Protein AF-A0AAD1TNM4-F1 (afdb_monomer)

Sequence (258 aa):
TEVALLSFNLHNGEKKMNDTTAKDRKQNRRLDNLLLDVTQVNKTVYLLKSQIEAIAVVGFNESYSSILKSYLESTAAERIANGSVSGPGSPVFQSRQTRLETEKHLKDKLDAYRKNMTAQKSSLKELQKKVQDLNVNHINVKICGAPGDQPCDQAPCGGANCRDDEGQRKCGGEGCNGAVPISTKALKNAQNATIALENMANQLNDISQKIQEVQGIAQEAKAQSELTLNKAEDAKRRMEDSTDKLRQFIKKIKDFLT

Secondary structure (DSSP, 8-state):
--HHHHHHHHHHHHHHHHHHHHHHHHHHHHHHHHHHHHHHHHHHHHHHHHHHHHHHHTTHHHHHHHHHHHHHHHHHHHHHHHHHHSSTTSHHHHHHHHHHHHHHHHHHHHHHHHHHHHHHHHHHHHHHHHHHH---HHHHHHHTSS---S-TTT-TTEEEEEE-TTS-EEE--TT--SHHHHHHHHHHHHHHHHHHHHHHHHHHHHHHHHHHHHHHHHHHHHHHHHHHHHHHHHHHHHHHHHHHHHHHHHHHHHHH--

Organism: Pelobates cultripes (NCBI:txid61616)

pLDDT: mean 91.51, std 7.31, range [56.47, 98.38]

Solvent-accessible surface area (backbone atoms only — not comparable to full-atom values): 13619 Å² total; per-residue (Å²): 128,63,70,64,56,53,52,50,51,50,52,53,50,51,50,55,49,51,55,50,54,52,50,49,55,54,49,50,54,50,48,54,51,51,50,50,50,52,54,50,51,53,53,51,52,54,53,52,50,54,52,52,51,53,50,59,71,70,36,52,68,59,55,51,50,50,52,53,50,52,50,54,53,50,53,51,50,49,52,53,52,49,46,40,63,44,60,84,86,5,62,50,42,45,52,51,50,54,49,53,54,49,53,50,52,51,49,55,50,50,54,51,49,53,51,50,52,51,51,51,53,49,52,50,52,52,48,52,50,54,56,66,68,65,61,59,35,67,57,17,29,54,37,11,34,30,54,49,87,52,60,47,94,75,28,80,22,16,19,95,86,22,48,50,96,88,66,47,82,32,49,12,45,88,94,28,79,4,53,48,26,47,52,52,51,52,51,54,50,50,52,52,50,52,55,51,49,54,53,50,52,54,51,49,50,55,50,51,54,52,50,54,51,52,51,50,53,50,52,51,54,47,52,52,49,52,54,49,49,53,53,51,53,52,51,48,53,53,50,51,53,52,50,50,52,50,52,52,51,54,47,54,53,51,66,70,76,107

Radius of gyration: 88.14 Å; Cα contacts (8 Å, |Δi|>4): 117; chains: 1; bounding box: 189×30×263 Å

Mean predicted aligned error: 16.17 Å

Foldseek 3Di:
DVVVVVVVVVVVVVVVVVVVVVVVVVVVVVVVVVVVVVVVVVVVVVVVVVVVVVCVVVPVVVVVVVVVVVVVVVVVVVVVVCQQCDDCNHPVNVVVVVVVVVVVVVVVVVVVVVVVVVVVVVVVVVVVVVVVVPQCQVVLCQAQNGRQPDQLVPDQSHGDCHADPVRHHRGHDPPGPHPHPVVVVVVVVVVVVVVVVVVVVVVVVVVVVVVVVVVVVVVVVVVVVVVVVVVVVVVVVVVVVVVVVVVVVVVVVVVVVD

Structure (mmCIF, N/CA/C/O backbone):
data_AF-A0AAD1TNM4-F1
#
_entry.id   AF-A0AAD1TNM4-F1
#
loop_
_atom_site.group_PDB
_atom_site.id
_atom_site.type_symbol
_atom_site.label_atom_id
_atom_site.label_alt_id
_atom_site.label_comp_id
_atom_site.label_asym_id
_atom_site.label_entity_id
_atom_site.label_seq_id
_atom_site.pdbx_PDB_ins_code
_atom_site.Cartn_x
_atom_site.Cartn_y
_atom_site.Cartn_z
_atom_site.occupancy
_atom_site.B_iso_or_equiv
_atom_site.auth_seq_id
_atom_site.auth_comp_id
_atom_site.auth_asym_id
_atom_site.auth_atom_id
_atom_site.pdbx_PDB_model_num
ATOM 1 N N . THR A 1 1 ? 106.259 11.001 -139.602 1.00 57.88 1 THR A N 1
ATOM 2 C CA . THR A 1 1 ? 105.845 11.494 -138.267 1.00 57.88 1 THR A CA 1
ATOM 3 C C . THR A 1 1 ? 104.325 11.556 -138.063 1.00 57.88 1 THR A C 1
ATOM 5 O O . THR A 1 1 ? 103.907 11.959 -136.990 1.00 57.88 1 THR A O 1
ATOM 8 N N . GLU A 1 2 ? 103.479 11.047 -138.974 1.00 61.22 2 GLU A N 1
ATOM 9 C CA . GLU A 1 2 ? 102.006 10.985 -138.788 1.00 61.22 2 GLU A CA 1
ATOM 10 C C . GLU A 1 2 ? 101.494 9.799 -137.949 1.00 61.22 2 GLU A C 1
ATOM 12 O O . GLU A 1 2 ? 100.537 9.941 -137.192 1.00 61.22 2 GLU A O 1
ATOM 17 N N . VAL A 1 3 ? 102.151 8.637 -138.021 1.00 65.12 3 VAL A N 1
ATOM 18 C CA . VAL A 1 3 ? 101.710 7.408 -137.327 1.00 65.12 3 VAL A CA 1
ATOM 19 C C . VAL A 1 3 ? 101.693 7.576 -135.798 1.00 65.12 3 VAL A C 1
ATOM 21 O O . VAL A 1 3 ? 100.799 7.073 -135.126 1.00 65.12 3 VAL A O 1
ATOM 24 N N . ALA A 1 4 ? 102.628 8.348 -135.236 1.00 64.62 4 ALA A N 1
ATOM 25 C CA . ALA A 1 4 ? 102.698 8.595 -133.793 1.00 64.62 4 ALA A CA 1
ATOM 26 C C . ALA A 1 4 ? 101.540 9.470 -133.266 1.00 64.62 4 ALA A C 1
ATOM 28 O O . ALA A 1 4 ? 101.081 9.266 -132.142 1.00 64.62 4 ALA A O 1
ATOM 29 N N . LEU A 1 5 ? 101.041 10.413 -134.075 1.00 70.12 5 LEU A N 1
ATOM 30 C CA . LEU A 1 5 ? 99.944 11.313 -133.698 1.00 70.12 5 LEU A CA 1
ATOM 31 C C . LEU A 1 5 ? 98.596 10.573 -133.679 1.00 70.12 5 LEU A C 1
ATOM 33 O O . LEU A 1 5 ? 97.772 10.778 -132.788 1.00 70.12 5 LEU A O 1
ATOM 37 N N . LEU A 1 6 ? 98.397 9.668 -134.641 1.00 73.69 6 LEU A N 1
ATOM 38 C CA . LEU A 1 6 ? 97.236 8.781 -134.706 1.00 73.69 6 LEU A CA 1
ATOM 39 C C . LEU A 1 6 ? 97.200 7.812 -133.522 1.00 73.69 6 LEU A C 1
ATOM 41 O O . LEU A 1 6 ? 96.160 7.692 -132.880 1.00 73.69 6 LEU A O 1
ATOM 45 N N . SER A 1 7 ? 98.337 7.207 -133.166 1.00 70.62 7 SER A N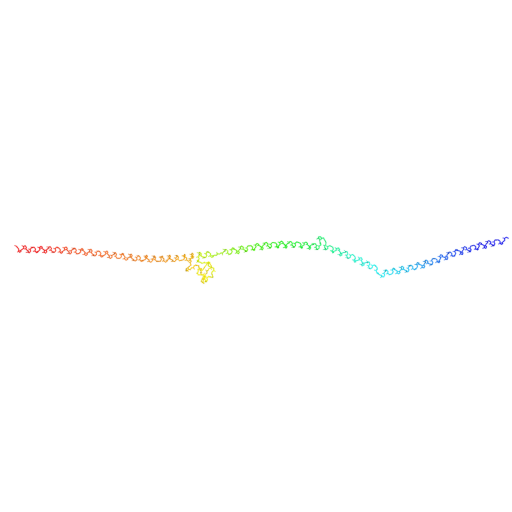 1
ATOM 46 C CA . SER A 1 7 ? 98.442 6.349 -131.980 1.00 70.62 7 SER A CA 1
ATOM 47 C C . SER A 1 7 ? 98.154 7.103 -130.678 1.00 70.62 7 SER A C 1
ATOM 49 O O . SER A 1 7 ? 97.477 6.571 -129.803 1.00 70.62 7 SER A O 1
ATOM 51 N N . PHE A 1 8 ? 98.600 8.359 -130.554 1.00 76.50 8 PHE A N 1
ATOM 52 C CA . PHE A 1 8 ? 98.304 9.195 -129.386 1.00 76.50 8 PHE A CA 1
ATOM 53 C C . PHE A 1 8 ? 96.809 9.531 -129.273 1.00 76.50 8 PHE A C 1
ATOM 55 O O . PHE A 1 8 ? 96.224 9.399 -128.198 1.00 76.50 8 PHE A O 1
ATOM 62 N N . ASN A 1 9 ? 96.167 9.917 -130.379 1.00 77.31 9 ASN A N 1
ATOM 63 C CA . ASN A 1 9 ? 94.737 10.234 -130.395 1.00 77.31 9 ASN A CA 1
ATOM 64 C C . ASN A 1 9 ? 93.857 8.996 -130.163 1.00 77.31 9 ASN A C 1
ATOM 66 O O . ASN A 1 9 ? 92.870 9.089 -129.432 1.00 77.31 9 ASN A O 1
ATOM 70 N N . LEU A 1 10 ? 94.233 7.840 -130.720 1.00 79.00 10 LEU A N 1
ATOM 71 C CA . LEU A 1 10 ? 93.585 6.554 -130.441 1.00 79.00 10 LEU A CA 1
ATOM 72 C C . LEU A 1 10 ? 93.703 6.187 -128.961 1.00 79.00 10 LEU A C 1
ATOM 74 O O . LEU A 1 10 ? 92.690 5.902 -128.331 1.00 79.00 10 LEU A O 1
ATOM 78 N N . HIS A 1 11 ? 94.900 6.295 -128.381 1.00 78.69 11 HIS A N 1
ATOM 79 C CA . HIS A 1 11 ? 95.121 6.008 -126.965 1.00 78.69 11 HIS A CA 1
ATOM 80 C C . HIS A 1 11 ? 94.329 6.950 -126.042 1.00 78.69 11 HIS A C 1
ATOM 82 O O . HIS A 1 11 ? 93.751 6.526 -125.041 1.00 78.69 11 HIS A O 1
ATOM 88 N N . ASN A 1 12 ? 94.243 8.238 -126.388 1.00 77.38 12 ASN A N 1
ATOM 89 C CA . ASN A 1 12 ? 93.493 9.214 -125.599 1.00 77.38 12 ASN A CA 1
ATOM 90 C C . ASN A 1 12 ? 91.968 9.019 -125.734 1.00 77.38 12 ASN A C 1
ATOM 92 O O . ASN A 1 12 ? 91.226 9.176 -124.761 1.00 77.38 12 ASN A O 1
ATOM 96 N N . GLY A 1 13 ? 91.498 8.627 -126.923 1.00 79.06 13 GLY A N 1
ATOM 97 C CA . GLY A 1 13 ? 90.111 8.228 -127.165 1.00 79.06 13 GLY A CA 1
ATOM 98 C C . GLY A 1 13 ? 89.727 6.965 -126.393 1.00 79.06 13 GLY A C 1
ATOM 99 O O . GLY A 1 13 ? 88.687 6.937 -125.737 1.00 79.06 13 GLY A O 1
ATOM 100 N N . GLU A 1 14 ? 90.601 5.961 -126.391 1.00 80.38 14 GLU A N 1
ATOM 101 C CA . GLU A 1 14 ? 90.440 4.711 -125.645 1.00 80.38 14 GLU A CA 1
ATOM 102 C C . GLU A 1 14 ? 90.403 4.957 -124.129 1.00 80.38 14 GLU A C 1
ATOM 104 O O . GLU A 1 14 ? 89.522 4.453 -123.432 1.00 80.38 14 GLU A O 1
ATOM 109 N N . LYS A 1 15 ? 91.277 5.832 -123.615 1.00 83.00 15 LYS A N 1
ATOM 110 C CA . LYS A 1 15 ? 91.265 6.252 -122.208 1.00 83.00 15 LYS A CA 1
ATOM 111 C C . LYS A 1 15 ? 89.954 6.939 -121.819 1.00 83.00 15 LYS A C 1
ATOM 113 O O . LYS A 1 15 ? 89.343 6.575 -120.818 1.00 83.00 15 LYS A O 1
ATOM 118 N N . LYS A 1 16 ? 89.475 7.886 -122.632 1.00 83.06 16 LYS A N 1
ATOM 119 C CA . LYS A 1 16 ? 88.214 8.602 -122.378 1.00 83.06 16 LYS A CA 1
ATOM 120 C C . LYS A 1 16 ? 86.999 7.670 -122.445 1.00 83.06 16 LYS A C 1
ATOM 122 O O . LYS A 1 16 ? 86.051 7.833 -121.673 1.00 83.06 16 LYS A O 1
ATOM 127 N N . MET A 1 17 ? 87.030 6.683 -123.338 1.00 85.81 17 MET A N 1
ATOM 128 C CA . MET A 1 17 ? 86.002 5.649 -123.444 1.00 85.81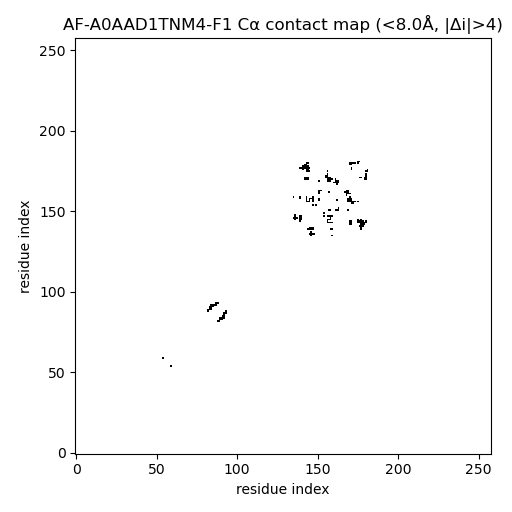 17 MET A CA 1
ATOM 129 C C . MET A 1 17 ? 86.002 4.743 -122.208 1.00 85.81 17 MET A C 1
ATOM 131 O O . MET A 1 17 ? 84.942 4.501 -121.629 1.00 85.81 17 MET A O 1
ATOM 135 N N . ASN A 1 18 ? 87.180 4.325 -121.738 1.00 84.50 18 ASN A N 1
ATOM 136 C CA . ASN A 1 18 ? 87.332 3.540 -120.512 1.00 84.50 18 ASN A CA 1
ATOM 137 C C . ASN A 1 18 ? 86.860 4.306 -119.266 1.00 84.50 18 ASN A C 1
ATOM 139 O O . ASN A 1 18 ? 86.114 3.746 -118.459 1.00 84.50 18 ASN A O 1
ATOM 143 N N . ASP A 1 19 ? 87.193 5.594 -119.142 1.00 85.81 19 ASP A N 1
ATOM 144 C CA . ASP A 1 19 ? 86.726 6.453 -118.044 1.00 85.81 19 ASP A CA 1
ATOM 145 C C . ASP A 1 19 ? 85.199 6.630 -118.064 1.00 85.81 19 ASP A C 1
ATOM 147 O O . ASP A 1 19 ? 84.537 6.563 -117.022 1.00 85.81 19 ASP A O 1
ATOM 151 N N . THR A 1 20 ? 84.616 6.808 -119.254 1.00 86.44 20 THR A N 1
ATOM 152 C CA . THR A 1 20 ? 83.158 6.930 -119.427 1.00 86.44 20 THR A CA 1
ATOM 153 C C . THR A 1 20 ? 82.459 5.623 -119.055 1.00 86.44 20 THR A C 1
ATOM 155 O O . THR A 1 20 ? 81.503 5.636 -118.284 1.00 86.44 20 THR A O 1
ATOM 158 N N . THR A 1 21 ? 82.996 4.487 -119.504 1.00 86.38 21 THR A N 1
ATOM 159 C CA . THR A 1 21 ? 82.474 3.148 -119.188 1.00 86.38 21 THR A CA 1
ATOM 160 C C . THR A 1 21 ? 82.567 2.846 -117.688 1.00 86.38 21 THR A C 1
ATOM 162 O O . THR A 1 21 ? 81.660 2.255 -117.102 1.00 86.38 21 THR A O 1
ATOM 165 N N . ALA A 1 22 ? 83.643 3.277 -117.023 1.00 86.88 22 ALA A N 1
ATOM 166 C CA . ALA A 1 22 ? 83.790 3.140 -115.576 1.00 86.88 22 ALA A CA 1
ATOM 167 C C . ALA A 1 22 ? 82.773 4.001 -114.806 1.00 86.88 22 ALA A C 1
ATOM 169 O O . ALA A 1 22 ? 82.202 3.546 -113.808 1.00 86.88 22 ALA A O 1
ATOM 170 N N . LYS A 1 23 ? 82.516 5.230 -115.272 1.00 87.75 23 LYS A N 1
ATOM 171 C CA . LYS A 1 23 ? 81.522 6.135 -114.679 1.00 87.75 23 LYS A CA 1
ATOM 172 C C . LYS A 1 23 ? 80.098 5.606 -114.853 1.00 87.75 23 LYS A C 1
ATOM 174 O O . LYS A 1 23 ? 79.344 5.625 -113.882 1.00 87.75 23 LYS A O 1
ATOM 179 N N . ASP A 1 24 ? 79.781 5.069 -116.025 1.00 89.75 24 ASP A N 1
ATOM 180 C CA . ASP A 1 24 ? 78.482 4.470 -116.335 1.00 89.75 24 ASP A CA 1
ATOM 181 C C . ASP A 1 24 ? 78.219 3.228 -115.470 1.00 89.75 24 ASP A C 1
ATOM 183 O O . ASP A 1 24 ? 77.216 3.152 -114.767 1.00 89.75 24 ASP A O 1
ATOM 187 N N . ARG A 1 25 ? 79.206 2.327 -115.340 1.00 88.25 25 ARG A N 1
ATOM 188 C CA . ARG A 1 25 ? 79.138 1.197 -114.389 1.00 88.25 25 ARG A CA 1
ATOM 189 C C . ARG A 1 25 ? 78.909 1.653 -112.947 1.00 88.25 25 ARG A C 1
ATOM 191 O O . ARG A 1 25 ? 78.176 1.003 -112.203 1.00 88.25 25 ARG A O 1
ATOM 198 N N . LYS A 1 26 ? 79.531 2.760 -112.526 1.00 91.31 26 LYS A N 1
ATOM 199 C CA . LYS A 1 26 ? 79.327 3.334 -111.186 1.00 91.31 26 LYS A CA 1
ATOM 200 C C . LYS A 1 26 ? 77.918 3.912 -111.027 1.00 91.31 26 LYS A C 1
ATOM 202 O O . LYS A 1 26 ? 77.353 3.805 -109.941 1.00 91.31 26 LYS A O 1
ATOM 207 N N . GLN A 1 27 ? 77.364 4.524 -112.072 1.00 90.69 27 GLN A N 1
ATOM 208 C CA . GLN A 1 27 ? 75.995 5.038 -112.079 1.00 90.69 27 GLN A CA 1
ATOM 209 C C . GLN A 1 27 ? 74.967 3.904 -112.083 1.00 90.69 27 GLN A C 1
ATOM 211 O O . GLN A 1 27 ? 74.054 3.955 -111.267 1.00 90.69 27 GLN A O 1
ATOM 216 N N . ASN A 1 28 ? 75.171 2.845 -112.868 1.00 90.25 28 ASN A N 1
ATOM 217 C CA . ASN A 1 28 ? 74.304 1.665 -112.856 1.00 90.25 28 ASN A CA 1
ATOM 218 C C . ASN A 1 28 ? 74.279 0.987 -111.485 1.00 90.25 28 ASN A C 1
ATOM 220 O O . ASN A 1 28 ? 73.207 0.766 -110.941 1.00 90.25 28 ASN A O 1
ATOM 224 N N . ARG A 1 29 ? 75.439 0.788 -110.839 1.00 91.12 29 ARG A N 1
ATOM 225 C CA . ARG A 1 29 ? 75.473 0.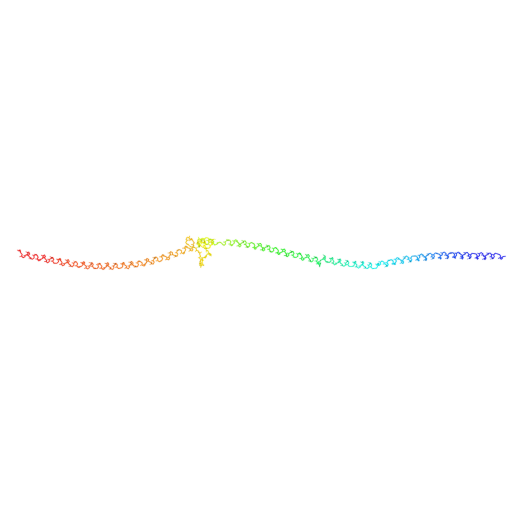265 -109.458 1.00 91.12 29 ARG A CA 1
ATOM 226 C C . ARG A 1 29 ? 74.712 1.150 -108.469 1.00 91.12 29 ARG A C 1
ATOM 228 O O . ARG A 1 29 ? 74.111 0.648 -107.528 1.00 91.12 29 ARG A O 1
ATOM 235 N N . ARG A 1 30 ? 74.758 2.476 -108.647 1.00 92.31 30 ARG A N 1
ATOM 236 C CA . ARG A 1 30 ? 73.979 3.406 -107.814 1.00 92.31 30 ARG A CA 1
ATOM 237 C C . ARG A 1 30 ? 72.484 3.287 -108.086 1.00 92.31 30 ARG A C 1
ATOM 239 O O . ARG A 1 30 ? 71.717 3.383 -107.138 1.00 92.31 30 ARG A O 1
ATOM 246 N N . LEU A 1 31 ? 72.090 3.089 -109.341 1.00 92.75 31 LEU A N 1
ATOM 247 C CA . LEU A 1 31 ? 70.699 2.888 -109.724 1.00 92.75 31 LEU A CA 1
ATOM 248 C C . LEU A 1 31 ? 70.156 1.570 -109.163 1.00 92.75 31 LEU A C 1
ATOM 250 O O . LEU A 1 31 ? 69.080 1.576 -108.580 1.00 92.75 31 LEU A O 1
ATOM 254 N N . ASP A 1 32 ? 70.929 0.485 -109.248 1.00 93.75 32 ASP A N 1
ATOM 255 C CA . ASP A 1 32 ? 70.576 -0.818 -108.672 1.00 93.75 32 ASP A CA 1
ATOM 256 C C . ASP A 1 32 ? 70.393 -0.720 -107.153 1.00 93.75 32 ASP A C 1
ATOM 258 O O . ASP A 1 32 ? 69.390 -1.183 -106.612 1.00 93.75 32 ASP A O 1
ATOM 262 N N . ASN A 1 33 ? 71.322 -0.047 -106.464 1.00 93.75 33 ASN A N 1
ATOM 263 C CA . ASN A 1 33 ? 71.206 0.200 -105.027 1.00 93.75 33 ASN A CA 1
ATOM 264 C C . ASN A 1 33 ? 69.969 1.042 -104.695 1.00 93.75 33 ASN A C 1
ATOM 266 O O . ASN A 1 33 ? 69.232 0.707 -103.775 1.00 93.75 33 ASN A O 1
ATOM 270 N N . LEU A 1 34 ? 69.698 2.096 -105.469 1.00 93.69 34 LEU A N 1
ATOM 271 C CA . LEU A 1 34 ? 68.517 2.932 -105.262 1.00 93.69 34 LEU A CA 1
ATOM 272 C C . LEU A 1 34 ? 67.221 2.142 -105.494 1.00 93.69 34 LEU A C 1
ATOM 274 O O . LEU A 1 34 ? 66.237 2.344 -104.790 1.00 93.69 34 LEU A O 1
ATOM 278 N N . LEU A 1 35 ? 67.211 1.222 -106.457 1.00 94.38 35 LEU A N 1
ATOM 279 C CA . LEU A 1 35 ? 66.061 0.374 -106.754 1.00 94.38 35 LEU A CA 1
ATOM 280 C C . LEU A 1 35 ? 65.815 -0.648 -105.634 1.00 94.38 35 LEU A C 1
ATOM 282 O O . LEU A 1 35 ? 64.662 -0.892 -105.264 1.00 94.38 35 LEU A O 1
ATOM 286 N N . LEU A 1 36 ? 66.884 -1.186 -105.037 1.00 94.75 36 LEU A N 1
ATOM 287 C CA . LEU A 1 36 ? 66.807 -1.997 -103.820 1.00 94.75 36 LEU A CA 1
ATOM 288 C C . LEU A 1 36 ? 66.252 -1.187 -102.642 1.00 94.75 36 LEU A C 1
ATOM 290 O O . LEU A 1 36 ? 65.304 -1.642 -101.999 1.00 94.75 36 LEU A O 1
ATOM 294 N N . ASP A 1 37 ? 66.765 0.025 -102.418 1.00 94.88 37 ASP A N 1
ATOM 295 C CA . ASP A 1 37 ? 66.305 0.916 -101.348 1.00 94.88 37 ASP A CA 1
ATOM 296 C C . ASP A 1 37 ? 64.819 1.262 -101.514 1.00 94.88 37 ASP A C 1
ATOM 298 O O . ASP A 1 37 ? 64.043 1.133 -100.568 1.00 94.88 37 ASP A O 1
ATOM 302 N N . VAL A 1 38 ? 64.379 1.614 -102.728 1.00 94.88 38 VAL A N 1
ATOM 303 C CA . VAL A 1 38 ? 62.963 1.885 -103.035 1.00 94.88 38 VAL A CA 1
ATOM 304 C C . VAL A 1 38 ? 62.101 0.655 -102.763 1.00 94.88 38 VAL A C 1
ATOM 306 O O . VAL A 1 38 ? 61.033 0.765 -102.158 1.00 94.88 38 VAL A O 1
ATOM 309 N N . THR A 1 39 ? 62.566 -0.531 -103.155 1.00 94.69 39 THR A N 1
ATOM 310 C CA . THR A 1 39 ? 61.841 -1.784 -102.912 1.00 94.69 39 THR A CA 1
ATOM 311 C C . THR A 1 39 ? 61.716 -2.070 -101.415 1.00 94.69 39 THR A C 1
ATOM 313 O O . THR A 1 39 ? 60.662 -2.510 -100.949 1.00 94.69 39 THR A O 1
ATOM 316 N N . GLN A 1 40 ? 62.768 -1.804 -100.641 1.00 95.12 40 GLN A N 1
ATOM 317 C CA . GLN A 1 40 ? 62.774 -2.006 -99.198 1.00 95.12 40 GLN A CA 1
ATOM 318 C C . GLN A 1 40 ? 61.898 -0.985 -98.470 1.00 95.12 40 GLN A C 1
ATOM 320 O O . GLN A 1 40 ? 61.108 -1.373 -97.610 1.00 95.12 40 GLN A O 1
ATOM 325 N N . VAL A 1 41 ? 61.959 0.291 -98.855 1.00 94.94 41 VAL A N 1
ATOM 326 C CA . VAL A 1 41 ? 61.066 1.336 -98.336 1.00 94.94 41 VAL A CA 1
ATOM 327 C C . VAL A 1 41 ? 59.611 0.978 -98.617 1.00 94.94 41 VAL A C 1
ATOM 329 O O . VAL A 1 41 ? 58.788 1.034 -97.708 1.00 94.94 41 VAL A O 1
ATOM 332 N N . ASN A 1 42 ? 59.295 0.529 -99.832 1.00 94.88 42 ASN A N 1
ATOM 333 C CA . ASN A 1 42 ? 57.941 0.127 -100.198 1.00 94.88 42 ASN A CA 1
ATOM 334 C C . ASN A 1 42 ? 57.425 -1.012 -99.300 1.00 94.88 42 ASN A C 1
ATOM 336 O O . ASN A 1 42 ? 56.327 -0.925 -98.752 1.00 94.88 42 ASN A O 1
ATOM 340 N N . LYS A 1 43 ? 58.245 -2.047 -99.062 1.00 95.50 43 LYS A N 1
ATOM 341 C CA . LYS A 1 43 ? 57.907 -3.140 -98.130 1.00 95.50 43 LYS A CA 1
ATOM 342 C C . LYS A 1 43 ? 57.663 -2.634 -96.706 1.00 95.50 43 LYS A C 1
ATOM 344 O O . LYS A 1 43 ? 56.676 -3.029 -96.089 1.00 95.50 43 LYS A O 1
ATOM 349 N N . THR A 1 44 ? 58.522 -1.751 -96.199 1.00 95.00 44 THR A N 1
ATOM 350 C CA . THR A 1 44 ? 58.376 -1.167 -94.856 1.00 95.00 44 THR A CA 1
ATOM 351 C C . THR A 1 44 ? 57.095 -0.345 -94.738 1.00 95.00 44 THR A C 1
ATOM 353 O O . THR A 1 44 ? 56.388 -0.470 -93.742 1.00 95.00 44 THR A O 1
ATOM 356 N N . VAL A 1 45 ? 56.748 0.443 -95.760 1.00 95.00 45 VAL A N 1
ATOM 357 C CA . VAL A 1 45 ? 55.508 1.234 -95.785 1.00 95.00 45 VAL A CA 1
ATOM 358 C C . VAL A 1 45 ? 54.277 0.329 -95.744 1.00 95.00 45 VAL A C 1
ATOM 360 O O . VAL A 1 45 ? 53.366 0.589 -94.959 1.00 95.00 45 VAL A O 1
ATOM 363 N N . TYR A 1 46 ? 54.253 -0.758 -96.523 1.00 94.38 46 TYR A N 1
ATOM 364 C CA . TYR A 1 46 ? 53.142 -1.716 -96.482 1.00 94.38 46 TYR A CA 1
ATOM 365 C C . TYR A 1 46 ? 53.004 -2.398 -95.119 1.00 94.38 46 TYR A C 1
ATOM 367 O O . TYR A 1 46 ? 51.889 -2.517 -94.607 1.00 94.38 46 TYR A O 1
ATOM 375 N N . LEU A 1 47 ? 54.122 -2.808 -94.514 1.00 94.19 47 LEU A N 1
ATOM 376 C CA . LEU A 1 47 ? 54.114 -3.423 -93.189 1.00 94.19 47 LEU A CA 1
ATOM 377 C C . LEU A 1 47 ? 53.576 -2.447 -92.131 1.00 94.19 47 LEU A C 1
ATOM 379 O O . LEU A 1 47 ? 52.694 -2.802 -91.351 1.00 94.19 47 LEU A O 1
ATOM 383 N N . LEU A 1 48 ? 54.066 -1.205 -92.144 1.00 92.38 48 LEU A N 1
ATOM 384 C CA . LEU A 1 48 ? 53.663 -0.175 -91.190 1.00 92.38 48 LEU A CA 1
ATOM 385 C C . LEU A 1 48 ? 52.183 0.194 -91.353 1.00 92.38 48 LEU A C 1
ATOM 387 O O . LEU A 1 48 ? 51.469 0.339 -90.364 1.00 92.38 48 LEU A O 1
ATOM 391 N N . LYS A 1 49 ? 51.697 0.275 -92.597 1.00 91.38 49 LYS A N 1
ATOM 392 C CA . LYS A 1 49 ? 50.280 0.506 -92.894 1.00 91.38 49 LYS A CA 1
ATOM 393 C C . LYS A 1 49 ? 49.397 -0.589 -92.293 1.00 91.38 49 LYS A C 1
ATOM 395 O O . LYS A 1 49 ? 48.439 -0.271 -91.597 1.00 91.38 49 LYS A O 1
ATOM 400 N N . SER A 1 50 ? 49.746 -1.859 -92.507 1.00 89.00 50 SER A N 1
ATOM 401 C CA . SER A 1 50 ? 48.976 -2.989 -91.974 1.00 89.00 50 SER A CA 1
ATOM 402 C C . SER A 1 50 ? 48.951 -3.006 -90.440 1.00 89.00 50 SER A C 1
ATOM 404 O O . SER A 1 50 ? 47.910 -3.284 -89.846 1.00 89.00 50 SER A O 1
ATOM 406 N N . GLN A 1 51 ? 50.060 -2.645 -89.784 1.00 87.69 51 GLN A N 1
ATOM 407 C CA . GLN A 1 51 ? 50.107 -2.512 -88.324 1.00 87.69 51 GLN A CA 1
ATOM 408 C C . GLN A 1 51 ? 49.200 -1.383 -87.814 1.00 87.69 51 GLN A C 1
ATOM 410 O O . GLN A 1 51 ? 48.484 -1.577 -86.832 1.00 87.69 51 GLN A O 1
ATOM 415 N N . ILE A 1 52 ? 49.186 -0.228 -88.486 1.00 84.56 52 ILE A N 1
ATOM 416 C CA . ILE A 1 52 ? 48.311 0.898 -88.126 1.00 84.56 52 ILE A CA 1
ATOM 417 C C . ILE A 1 52 ? 46.837 0.520 -88.306 1.00 84.56 52 ILE A C 1
ATOM 419 O O . ILE A 1 52 ? 46.025 0.807 -87.429 1.00 84.56 52 ILE A O 1
ATOM 423 N N . GLU A 1 53 ? 46.489 -0.156 -89.402 1.00 84.44 53 GLU A N 1
ATOM 424 C CA . GLU A 1 53 ? 45.123 -0.629 -89.649 1.00 84.44 53 GLU A CA 1
ATOM 425 C C . GLU A 1 53 ? 44.676 -1.641 -88.585 1.00 84.44 53 GLU A C 1
ATOM 427 O O . GLU A 1 53 ? 43.573 -1.517 -88.058 1.00 84.44 53 GLU A O 1
ATOM 432 N N . ALA A 1 54 ? 45.541 -2.580 -88.187 1.00 81.06 54 ALA A N 1
ATOM 433 C CA . ALA A 1 54 ? 45.239 -3.522 -87.109 1.00 81.06 54 ALA A CA 1
ATOM 434 C C . ALA A 1 54 ? 45.005 -2.813 -85.761 1.00 81.06 54 ALA A C 1
ATOM 436 O O . ALA A 1 54 ? 44.050 -3.133 -85.057 1.00 81.06 54 ALA A O 1
ATOM 437 N N . ILE A 1 55 ? 45.825 -1.813 -85.416 1.00 77.06 55 ILE A N 1
ATOM 438 C CA . ILE A 1 55 ? 45.656 -1.017 -84.186 1.00 77.06 55 ILE A CA 1
ATOM 439 C C . ILE A 1 55 ? 44.355 -0.202 -84.227 1.00 77.06 55 ILE A C 1
ATOM 441 O O . ILE A 1 55 ? 43.657 -0.100 -83.216 1.00 77.06 55 ILE A O 1
ATOM 445 N N . ALA A 1 56 ? 44.010 0.354 -85.390 1.00 75.44 56 ALA A N 1
ATOM 446 C CA . ALA A 1 56 ? 42.779 1.110 -85.579 1.00 75.44 56 ALA A CA 1
ATOM 447 C C . ALA A 1 56 ? 41.529 0.219 -85.456 1.00 75.44 56 ALA A C 1
ATOM 449 O O . ALA A 1 56 ? 40.572 0.609 -84.790 1.00 75.44 56 ALA A O 1
ATOM 450 N N . VAL A 1 57 ? 41.550 -0.990 -86.036 1.00 72.75 57 VAL A N 1
ATOM 451 C CA . VAL A 1 57 ? 40.432 -1.956 -85.992 1.00 72.75 57 VAL A CA 1
ATOM 452 C C . VAL A 1 57 ? 40.166 -2.474 -84.577 1.00 72.75 57 VAL A C 1
ATOM 454 O O . VAL A 1 57 ? 39.015 -2.701 -84.218 1.00 72.75 57 VAL A O 1
ATOM 457 N N . VAL A 1 58 ? 41.202 -2.625 -83.748 1.00 73.12 58 VAL A N 1
ATOM 458 C CA . VAL A 1 58 ? 41.068 -3.099 -82.356 1.00 73.12 58 VAL A CA 1
ATOM 459 C C . VAL A 1 58 ? 40.481 -2.019 -81.424 1.00 73.12 58 VAL A C 1
ATOM 461 O O . VAL A 1 58 ? 40.278 -2.263 -80.237 1.00 73.12 58 VAL A O 1
ATOM 464 N N . GLY A 1 59 ? 40.158 -0.823 -81.935 1.00 76.56 59 GLY A N 1
ATOM 465 C CA . GLY A 1 59 ? 39.423 0.186 -81.168 1.00 76.56 59 GLY A CA 1
ATOM 466 C C . GLY A 1 59 ? 40.201 0.690 -79.949 1.00 76.56 59 GLY A C 1
ATOM 467 O O . GLY A 1 59 ? 39.618 0.942 -78.894 1.00 76.56 59 GLY A O 1
ATOM 468 N N . PHE A 1 60 ? 41.529 0.826 -80.063 1.00 79.88 60 PHE A N 1
ATOM 469 C CA . PHE A 1 60 ? 42.407 1.247 -78.961 1.00 79.88 60 PHE A CA 1
ATOM 470 C C . PHE A 1 60 ? 41.907 2.515 -78.249 1.00 79.88 60 PHE A C 1
ATOM 472 O O . PHE A 1 60 ? 41.889 2.567 -77.021 1.00 79.88 60 PHE A O 1
ATOM 479 N N . ASN A 1 61 ? 41.435 3.509 -79.008 1.00 81.81 61 ASN A N 1
ATOM 480 C CA . ASN A 1 61 ? 40.901 4.752 -78.446 1.00 81.81 61 ASN A CA 1
ATOM 481 C C . ASN A 1 61 ? 39.620 4.535 -77.628 1.00 81.81 61 ASN A C 1
ATOM 483 O O . ASN A 1 61 ? 39.451 5.168 -76.587 1.00 81.81 61 ASN A O 1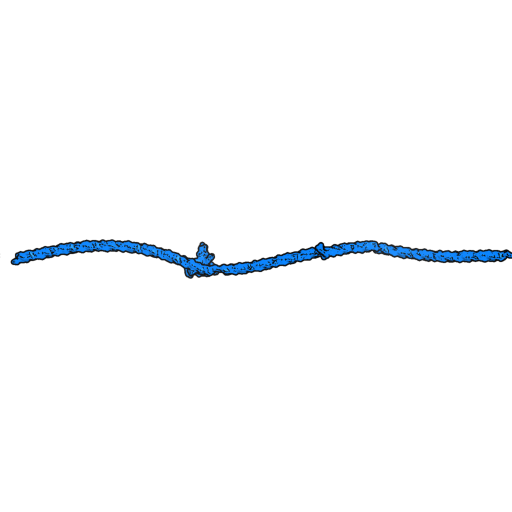
ATOM 487 N N . GLU A 1 62 ? 38.736 3.638 -78.065 1.00 84.81 62 GLU A N 1
ATOM 488 C CA . GLU A 1 62 ? 37.497 3.307 -77.352 1.00 84.81 62 GLU A CA 1
ATOM 489 C C . GLU A 1 62 ? 37.804 2.546 -76.061 1.00 84.81 62 GLU A C 1
ATOM 491 O O . GLU A 1 62 ? 37.303 2.901 -74.995 1.00 84.81 62 GLU A O 1
ATOM 496 N N . SER A 1 63 ? 38.710 1.567 -76.131 1.00 85.88 63 SER A N 1
ATOM 497 C CA . SER A 1 63 ? 39.175 0.812 -74.962 1.00 85.88 63 SER A CA 1
ATOM 498 C C . SER A 1 63 ? 39.880 1.716 -73.948 1.00 85.88 63 SER A C 1
ATOM 500 O O . SER A 1 63 ? 39.576 1.666 -72.758 1.00 85.88 63 SER A O 1
ATOM 502 N N . TYR A 1 64 ? 40.774 2.597 -74.406 1.00 86.56 64 TYR A N 1
ATOM 503 C CA . TYR A 1 64 ? 41.451 3.574 -73.553 1.00 86.56 64 TYR A CA 1
ATOM 504 C C . TYR A 1 64 ? 40.461 4.551 -72.906 1.00 86.56 64 TYR A C 1
ATOM 506 O O . TYR A 1 64 ? 40.533 4.793 -71.701 1.00 86.56 64 TYR A O 1
ATOM 514 N N . SER A 1 65 ? 39.498 5.071 -73.675 1.00 89.06 65 SER A N 1
ATOM 515 C CA . SER A 1 65 ? 38.448 5.953 -73.156 1.00 89.06 65 SER A CA 1
ATOM 516 C C . SER A 1 65 ? 37.578 5.250 -72.111 1.00 89.06 65 SER A C 1
ATOM 518 O O . SER A 1 65 ? 37.310 5.823 -71.055 1.00 89.06 65 SER A O 1
ATOM 520 N N . SER A 1 66 ? 37.202 3.990 -72.353 1.00 91.94 66 SER A N 1
ATOM 521 C CA . SER A 1 66 ? 36.443 3.181 -71.397 1.00 91.94 66 SER A CA 1
ATOM 522 C C . SER A 1 66 ? 37.228 2.936 -70.109 1.00 91.94 66 SER A C 1
ATOM 524 O O . SER A 1 66 ? 36.678 3.114 -69.026 1.00 91.94 66 SER A O 1
ATOM 526 N N . ILE A 1 67 ? 38.513 2.576 -70.202 1.00 92.00 67 ILE A N 1
ATOM 527 C CA . ILE A 1 67 ? 39.384 2.373 -69.033 1.00 92.00 67 ILE A CA 1
ATOM 528 C C . ILE A 1 67 ? 39.510 3.670 -68.231 1.00 92.00 67 ILE A C 1
ATOM 530 O O . ILE A 1 67 ? 39.348 3.656 -67.010 1.00 92.00 67 ILE A O 1
ATOM 534 N N . LEU A 1 68 ? 39.753 4.797 -68.905 1.00 93.38 68 LEU A N 1
ATOM 535 C CA . LEU A 1 68 ? 39.855 6.101 -68.256 1.00 93.38 68 LEU A CA 1
ATOM 536 C C . LEU A 1 68 ? 38.545 6.478 -67.554 1.00 93.38 68 LEU A C 1
ATOM 538 O O . LEU A 1 68 ? 38.569 6.930 -66.410 1.00 93.38 68 LEU A O 1
ATOM 542 N N . LYS A 1 69 ? 37.401 6.250 -68.208 1.00 96.12 69 LYS A N 1
ATOM 543 C CA . LYS A 1 69 ? 36.079 6.485 -67.622 1.00 96.12 69 LYS A CA 1
ATOM 544 C C . LYS A 1 69 ? 35.862 5.627 -66.374 1.00 96.12 69 LYS A C 1
ATOM 546 O O . LYS A 1 69 ? 35.556 6.179 -65.321 1.00 96.12 69 LYS A O 1
ATOM 551 N N . SER A 1 70 ? 36.079 4.315 -66.459 1.00 96.44 70 SER A N 1
ATOM 552 C CA . SER A 1 70 ? 35.924 3.406 -65.316 1.00 96.44 70 SER A CA 1
ATOM 553 C C . SER A 1 70 ? 36.876 3.745 -64.167 1.00 96.44 70 SER A C 1
ATOM 555 O O . SER A 1 70 ? 36.486 3.655 -63.006 1.00 96.44 70 SER A O 1
ATOM 557 N N . TYR A 1 71 ? 38.101 4.189 -64.460 1.00 96.19 71 TYR A N 1
ATOM 558 C CA . TYR A 1 71 ? 39.037 4.665 -63.440 1.00 96.19 71 TYR A CA 1
ATOM 559 C C . TYR A 1 71 ? 38.513 5.916 -62.714 1.00 96.19 71 TYR A C 1
ATOM 561 O O . TYR A 1 71 ? 38.528 5.978 -61.481 1.00 96.19 71 TYR A O 1
ATOM 569 N N . LEU A 1 72 ? 38.002 6.907 -63.451 1.00 96.88 72 LEU A N 1
ATOM 570 C CA . LEU A 1 72 ? 37.421 8.117 -62.859 1.00 96.88 72 LEU A CA 1
ATOM 571 C C . LEU A 1 72 ? 36.167 7.805 -62.028 1.00 96.88 72 LEU A C 1
ATOM 573 O O . LEU A 1 72 ? 36.015 8.325 -60.924 1.00 96.88 72 LEU A O 1
ATOM 577 N N . GLU A 1 73 ? 35.298 6.921 -62.517 1.00 97.12 73 GLU A N 1
ATOM 578 C CA . GLU A 1 73 ? 34.109 6.470 -61.784 1.00 97.12 73 GLU A CA 1
ATOM 579 C C . GLU A 1 73 ? 34.487 5.696 -60.513 1.00 97.12 73 GLU A C 1
ATOM 581 O O . GLU A 1 73 ? 33.959 5.984 -59.439 1.00 97.12 73 GLU A O 1
ATOM 586 N N . SER A 1 74 ? 35.453 4.775 -60.597 1.00 97.44 74 SER A N 1
ATOM 587 C CA . SER A 1 74 ? 35.928 3.997 -59.447 1.00 97.44 74 SER A CA 1
ATOM 588 C C . SER A 1 74 ? 36.567 4.885 -58.380 1.00 97.44 74 SER A C 1
ATOM 590 O O . SER A 1 74 ? 36.303 4.706 -57.194 1.00 97.44 74 SER A O 1
ATOM 592 N N . THR A 1 75 ? 37.379 5.868 -58.777 1.00 97.31 75 THR A N 1
ATOM 593 C CA . THR A 1 75 ? 38.010 6.802 -57.827 1.00 97.31 75 THR A CA 1
ATOM 594 C C . THR A 1 75 ? 36.994 7.753 -57.191 1.00 97.31 75 THR A C 1
ATOM 596 O O . THR A 1 75 ? 37.112 8.087 -56.011 1.00 97.31 75 THR A O 1
ATOM 599 N N . ALA A 1 76 ? 35.960 8.175 -57.925 1.00 96.62 76 ALA A N 1
ATOM 600 C CA . ALA A 1 76 ? 34.852 8.936 -57.353 1.00 96.62 76 ALA A CA 1
ATOM 601 C C . ALA A 1 76 ? 34.051 8.096 -56.343 1.00 96.62 76 ALA A C 1
ATOM 603 O O . ALA A 1 76 ? 33.772 8.569 -55.238 1.00 96.62 76 ALA A O 1
ATOM 604 N N . ALA A 1 77 ? 33.741 6.843 -56.687 1.00 96.31 77 ALA A N 1
ATOM 605 C CA . ALA A 1 77 ? 33.050 5.910 -55.802 1.00 96.31 77 ALA A CA 1
ATOM 606 C C . ALA A 1 77 ? 33.857 5.627 -54.524 1.00 96.31 77 ALA A C 1
ATOM 608 O O . ALA A 1 77 ? 33.295 5.652 -53.429 1.00 96.31 77 ALA A O 1
ATOM 609 N N . GLU A 1 78 ? 35.176 5.448 -54.637 1.00 95.62 78 GLU A N 1
ATOM 610 C CA . GLU A 1 78 ? 36.074 5.274 -53.493 1.00 95.62 78 GLU A CA 1
ATOM 611 C C . GLU A 1 78 ? 36.037 6.484 -52.549 1.00 95.62 78 GLU A C 1
ATOM 613 O O . GLU A 1 78 ? 35.919 6.317 -51.335 1.00 95.62 78 GLU A O 1
ATOM 618 N N . ARG A 1 79 ? 36.075 7.715 -53.079 1.00 92.31 79 ARG A N 1
ATOM 619 C CA . ARG A 1 79 ? 35.978 8.925 -52.241 1.00 92.31 79 ARG A CA 1
ATOM 620 C C . ARG A 1 79 ? 34.660 8.988 -51.474 1.00 92.31 79 ARG A C 1
ATOM 622 O O . ARG A 1 79 ? 34.671 9.328 -50.292 1.00 92.31 79 ARG A O 1
ATOM 629 N N . ILE A 1 80 ? 33.544 8.646 -52.119 1.00 92.50 80 ILE A N 1
ATOM 630 C CA . ILE A 1 80 ? 32.222 8.618 -51.474 1.00 92.50 80 ILE A CA 1
ATOM 631 C C . ILE A 1 80 ? 32.180 7.533 -50.392 1.00 92.50 80 ILE A C 1
ATOM 633 O O . ILE A 1 80 ? 31.726 7.798 -49.276 1.00 92.50 80 ILE A O 1
ATOM 637 N N . ALA A 1 81 ? 32.688 6.334 -50.686 1.00 94.56 81 ALA A N 1
ATOM 638 C CA . ALA A 1 81 ? 32.752 5.235 -49.728 1.00 94.56 81 ALA A CA 1
ATOM 639 C C . ALA A 1 81 ? 33.611 5.604 -48.508 1.00 94.56 81 ALA A C 1
ATOM 641 O O . ALA A 1 81 ? 33.151 5.489 -47.372 1.00 94.56 81 ALA A O 1
ATOM 642 N N . ASN A 1 82 ? 34.810 6.149 -48.734 1.00 94.31 82 ASN A N 1
ATOM 643 C CA . ASN A 1 82 ? 35.710 6.593 -47.672 1.00 94.31 82 ASN A CA 1
ATOM 644 C C . ASN A 1 82 ? 35.088 7.713 -46.829 1.00 94.31 82 ASN A C 1
ATOM 646 O O . ASN A 1 82 ? 35.137 7.646 -45.601 1.00 94.31 82 ASN A O 1
ATOM 650 N N . GLY A 1 83 ? 34.430 8.692 -47.458 1.00 92.69 83 GLY A N 1
ATOM 651 C CA . GLY A 1 83 ? 33.690 9.743 -46.752 1.00 92.69 83 GLY A CA 1
ATOM 652 C C . GLY A 1 83 ? 32.481 9.225 -45.965 1.00 92.69 83 GLY A C 1
ATOM 653 O O . GLY A 1 83 ? 32.082 9.832 -44.974 1.00 92.69 83 GLY A O 1
ATOM 654 N N . SER A 1 84 ? 31.920 8.078 -46.358 1.00 94.00 84 SER A N 1
ATOM 655 C CA . SER A 1 84 ? 30.768 7.472 -45.682 1.00 94.00 84 SER A CA 1
ATOM 656 C C . SER A 1 84 ? 31.143 6.691 -44.419 1.00 94.00 84 SER A C 1
ATOM 658 O O . SER A 1 84 ? 30.297 6.495 -43.543 1.00 94.00 84 SER A O 1
ATOM 660 N N . VAL A 1 85 ? 32.405 6.269 -44.297 1.00 94.62 85 VAL A N 1
ATOM 661 C CA . VAL A 1 85 ? 32.898 5.471 -43.159 1.00 94.62 85 VAL A CA 1
ATOM 662 C C . VAL A 1 85 ? 33.897 6.216 -42.272 1.00 94.62 85 VAL A C 1
ATOM 664 O O . VAL A 1 85 ? 34.067 5.848 -41.110 1.00 94.62 85 VAL A O 1
ATOM 667 N N . SER A 1 86 ? 34.555 7.252 -42.800 1.00 89.75 86 SER A N 1
ATOM 668 C CA . SER A 1 86 ? 35.639 7.962 -42.122 1.00 89.75 86 SER A CA 1
ATOM 669 C C . SER A 1 86 ? 35.317 9.430 -41.871 1.00 89.75 86 SER A C 1
ATOM 671 O O . SER A 1 86 ? 34.795 10.141 -42.724 1.00 89.75 86 SER A O 1
ATOM 673 N N . GLY A 1 87 ? 35.722 9.905 -40.696 1.00 90.38 87 GLY A N 1
ATOM 674 C CA . GLY A 1 87 ? 35.621 11.304 -40.297 1.00 90.38 87 GLY A CA 1
ATOM 675 C C . GLY A 1 87 ? 34.318 11.660 -39.564 1.00 90.38 87 GLY A C 1
ATOM 676 O O . GLY A 1 87 ? 33.357 10.886 -39.582 1.0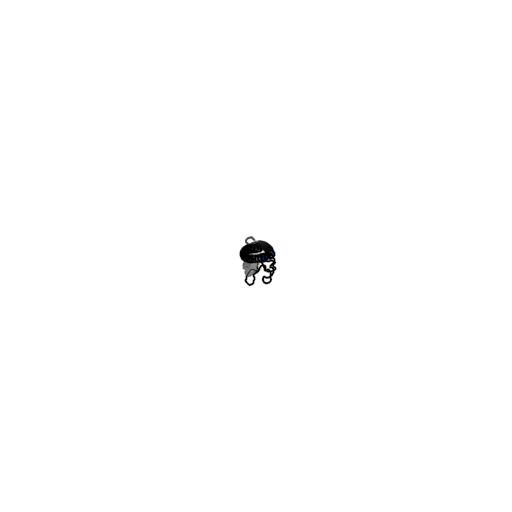0 90.38 87 GLY A O 1
ATOM 677 N N . PRO A 1 88 ? 34.273 12.835 -38.905 1.00 87.88 88 PRO A N 1
ATOM 678 C CA . PRO A 1 88 ? 33.164 13.217 -38.022 1.00 87.88 88 PRO A CA 1
ATOM 679 C C . PRO A 1 88 ? 31.819 13.426 -38.733 1.00 87.88 88 PRO A C 1
ATOM 681 O O . PRO A 1 88 ? 30.767 13.283 -38.118 1.00 87.88 88 PRO A O 1
ATOM 684 N N . GLY A 1 89 ? 31.850 13.766 -40.024 1.00 89.31 89 GLY A N 1
ATOM 685 C CA . GLY A 1 89 ? 30.652 13.947 -40.850 1.00 89.31 89 GLY A CA 1
ATOM 686 C C . GLY A 1 89 ? 30.120 12.657 -41.477 1.00 89.31 89 GLY A C 1
ATOM 687 O O . GLY A 1 89 ? 29.088 12.696 -42.138 1.00 89.31 89 GLY A O 1
ATOM 688 N N . SER A 1 90 ? 30.814 11.528 -41.301 1.00 95.50 90 SER A N 1
ATOM 689 C CA . SER A 1 90 ? 30.406 10.268 -41.919 1.00 95.50 90 SER A CA 1
ATOM 690 C C . SER A 1 90 ? 29.149 9.690 -41.250 1.00 95.50 90 SER A C 1
ATOM 692 O O . SER A 1 90 ? 29.038 9.729 -40.016 1.00 95.50 90 SER A O 1
ATOM 694 N N . PRO A 1 91 ? 28.219 9.088 -42.016 1.00 95.94 91 PRO A N 1
ATOM 695 C CA . PRO A 1 91 ? 27.058 8.397 -41.461 1.00 95.94 91 PRO A CA 1
ATOM 696 C C . PRO A 1 91 ? 27.425 7.332 -40.421 1.00 95.94 91 PRO A C 1
ATOM 698 O O . PRO A 1 91 ? 26.742 7.203 -39.406 1.00 95.94 91 PRO A O 1
ATOM 701 N N . VAL A 1 92 ? 28.530 6.601 -40.619 1.00 96.00 92 VAL A N 1
ATOM 702 C CA . VAL A 1 92 ? 28.993 5.585 -39.657 1.00 96.00 92 VAL A CA 1
ATOM 703 C C . VAL A 1 92 ? 29.443 6.220 -38.339 1.00 96.00 92 VAL A C 1
ATOM 705 O O . VAL A 1 92 ? 29.095 5.718 -37.266 1.00 96.00 92 VAL A O 1
ATOM 708 N N . PHE A 1 93 ? 30.178 7.336 -38.383 1.00 95.06 93 PHE A N 1
ATOM 709 C CA . PHE A 1 93 ? 30.584 8.042 -37.167 1.00 95.06 93 PHE A CA 1
ATOM 710 C C . PHE A 1 93 ? 29.377 8.599 -36.408 1.00 95.06 93 PHE A C 1
ATOM 712 O O . PHE A 1 93 ? 29.280 8.406 -35.196 1.00 95.06 93 PHE A O 1
ATOM 719 N N . GLN A 1 94 ? 28.437 9.237 -37.109 1.00 95.81 94 GLN A N 1
ATOM 720 C CA . GLN A 1 94 ? 27.216 9.770 -36.499 1.00 95.81 94 GLN A CA 1
ATOM 721 C C . GLN A 1 94 ? 26.365 8.658 -35.884 1.00 95.81 94 GLN A C 1
ATOM 723 O O . GLN A 1 94 ? 25.975 8.759 -34.724 1.00 95.81 94 GLN A O 1
ATOM 728 N N . SER A 1 95 ? 26.177 7.547 -36.604 1.00 97.00 95 SER A N 1
ATOM 729 C CA . SER A 1 95 ? 25.484 6.364 -36.088 1.00 97.00 95 SER A CA 1
ATOM 730 C C . SER A 1 95 ? 26.133 5.841 -34.803 1.00 97.00 95 SER A C 1
ATOM 732 O O . SER A 1 95 ? 25.441 5.553 -33.823 1.00 97.00 95 SER A O 1
ATOM 734 N N . ARG A 1 96 ? 27.473 5.791 -34.752 1.00 95.94 96 ARG A N 1
ATOM 735 C CA . ARG A 1 96 ? 28.205 5.420 -33.536 1.00 95.94 96 ARG A CA 1
ATOM 736 C C . ARG A 1 96 ? 27.944 6.395 -32.385 1.00 95.94 96 ARG A C 1
ATOM 738 O O . ARG A 1 96 ? 27.753 5.921 -31.269 1.00 95.94 96 ARG A O 1
ATOM 745 N N . GLN A 1 97 ? 27.943 7.706 -32.626 1.00 95.75 97 GLN A N 1
ATOM 746 C CA . GLN A 1 97 ? 27.666 8.700 -31.580 1.00 95.75 97 GLN A CA 1
ATOM 747 C C . GLN A 1 97 ? 26.243 8.565 -31.044 1.00 95.75 97 GLN A C 1
ATOM 749 O O . GLN A 1 97 ? 26.061 8.386 -29.842 1.00 95.75 97 GLN A O 1
ATOM 754 N N . THR A 1 98 ? 25.247 8.518 -31.932 1.00 97.00 98 THR A N 1
ATOM 755 C CA . THR A 1 98 ? 23.845 8.326 -31.544 1.00 97.00 98 THR A CA 1
ATOM 756 C C . THR A 1 98 ? 23.651 7.034 -30.756 1.00 97.00 98 THR A C 1
ATOM 758 O O . THR A 1 98 ? 22.935 7.026 -29.753 1.00 97.00 98 THR A O 1
ATOM 761 N N . ARG A 1 99 ? 24.317 5.938 -31.151 1.00 97.69 99 ARG A N 1
ATOM 762 C CA . ARG A 1 99 ? 24.294 4.682 -30.391 1.00 97.69 99 ARG A CA 1
ATOM 763 C C . ARG A 1 99 ? 24.844 4.872 -28.977 1.00 97.69 99 ARG A C 1
ATOM 765 O O . ARG A 1 99 ? 24.190 4.453 -28.030 1.00 97.69 99 ARG A O 1
ATOM 772 N N . LEU A 1 100 ? 26.008 5.506 -28.825 1.00 97.94 100 LEU A N 1
ATOM 773 C CA . LEU A 1 100 ? 26.631 5.725 -27.513 1.00 97.94 100 LEU A CA 1
ATOM 774 C C . LEU A 1 100 ? 25.769 6.611 -26.603 1.00 97.94 100 LEU A C 1
ATOM 776 O O . LEU A 1 100 ? 25.608 6.312 -25.420 1.00 97.94 100 LEU A O 1
ATOM 780 N N . GLU A 1 101 ? 25.183 7.674 -27.149 1.00 98.00 101 GLU A N 1
ATOM 781 C CA . GLU A 1 101 ? 24.260 8.548 -26.419 1.00 98.00 101 GLU A CA 1
ATOM 782 C C . GLU A 1 101 ? 22.999 7.792 -25.991 1.00 98.00 101 GLU A C 1
ATOM 784 O O . GLU A 1 101 ? 22.583 7.868 -24.834 1.00 98.00 101 GLU A O 1
ATOM 789 N N . THR A 1 102 ? 22.431 6.992 -26.895 1.00 98.25 102 THR A N 1
ATOM 790 C CA . THR A 1 102 ? 21.253 6.164 -26.608 1.00 98.25 102 THR A CA 1
ATOM 791 C C . THR A 1 102 ? 21.557 5.126 -25.529 1.00 98.25 102 THR A C 1
ATOM 793 O O . THR A 1 102 ? 20.791 4.989 -24.578 1.00 98.25 102 THR A O 1
ATOM 796 N N . GLU A 1 103 ? 22.692 4.428 -25.618 1.00 98.31 103 GLU A N 1
ATOM 797 C CA . GLU A 1 103 ? 23.143 3.463 -24.607 1.00 98.31 103 GLU A CA 1
ATOM 798 C C . GLU A 1 103 ? 23.306 4.123 -23.232 1.00 98.31 103 GLU A C 1
ATOM 800 O O . GLU A 1 103 ? 22.872 3.564 -22.220 1.00 98.31 103 GLU A O 1
ATOM 805 N N . LYS A 1 104 ? 23.864 5.339 -23.186 1.00 98.31 104 LYS A N 1
ATOM 806 C CA . LYS A 1 104 ? 23.977 6.123 -21.952 1.00 98.31 104 LYS A CA 1
ATOM 807 C C . LYS A 1 104 ? 22.601 6.467 -21.378 1.00 98.31 104 LYS A C 1
ATOM 809 O O . LYS A 1 104 ? 22.349 6.195 -20.206 1.00 98.31 104 LYS A O 1
ATOM 814 N N . HIS A 1 105 ? 21.690 6.992 -22.197 1.00 98.38 105 HIS A N 1
ATOM 815 C CA . HIS A 1 105 ? 20.335 7.326 -21.757 1.00 98.38 105 HIS A CA 1
ATOM 816 C C . HIS A 1 105 ? 19.557 6.103 -21.259 1.00 98.38 105 HIS A C 1
ATOM 818 O O . HIS A 1 105 ? 18.875 6.184 -20.235 1.00 98.38 105 HIS A O 1
ATOM 824 N N . LEU A 1 106 ? 19.674 4.964 -21.946 1.00 98.12 106 LEU A N 1
ATOM 825 C CA . LEU A 1 106 ? 19.056 3.707 -21.524 1.00 98.12 106 LEU A CA 1
ATOM 826 C C . LEU A 1 106 ? 19.605 3.240 -20.175 1.00 98.12 106 LEU A C 1
ATOM 828 O O . LEU A 1 106 ? 18.826 2.838 -19.309 1.00 98.12 106 LEU A O 1
ATOM 832 N N . LYS A 1 107 ? 20.923 3.335 -19.968 1.00 98.12 107 LYS A N 1
ATOM 833 C CA . LYS A 1 107 ? 21.559 2.991 -18.693 1.00 98.12 107 LYS A CA 1
ATOM 834 C C . LYS A 1 107 ? 21.066 3.885 -17.553 1.00 98.12 107 LYS A C 1
ATOM 836 O O . LYS A 1 107 ? 20.623 3.364 -16.532 1.00 98.12 107 LYS A O 1
ATOM 841 N N . ASP A 1 108 ? 21.050 5.201 -17.752 1.00 97.62 108 ASP A N 1
ATOM 842 C CA . ASP A 1 108 ? 20.590 6.157 -16.738 1.00 97.62 108 ASP A CA 1
ATOM 843 C C . ASP A 1 108 ? 19.115 5.915 -16.365 1.00 97.62 108 ASP A C 1
ATOM 845 O O . ASP A 1 108 ? 18.741 5.928 -15.187 1.00 97.62 108 ASP A O 1
ATOM 849 N N . LYS A 1 109 ? 18.263 5.633 -17.362 1.00 97.75 109 LYS A N 1
ATOM 850 C CA . LYS A 1 109 ? 16.848 5.292 -17.143 1.00 97.75 109 LYS A CA 1
ATOM 851 C C . LYS A 1 109 ? 16.678 3.968 -16.407 1.00 97.75 109 LYS A C 1
ATOM 853 O O . LYS A 1 109 ? 15.848 3.894 -15.502 1.00 97.75 109 LYS A O 1
ATOM 858 N N . LEU A 1 110 ? 17.455 2.946 -16.761 1.00 97.81 110 LEU A N 1
ATOM 859 C CA . LEU A 1 110 ? 17.430 1.651 -16.085 1.00 97.81 110 LEU A CA 1
ATOM 860 C C . LEU A 1 110 ? 17.838 1.783 -14.614 1.00 97.81 110 LEU A C 1
ATOM 862 O O . LEU A 1 110 ? 17.179 1.215 -13.741 1.00 97.81 110 LEU A O 1
ATOM 866 N N . ASP A 1 111 ? 18.882 2.556 -14.327 1.00 97.69 111 ASP A N 1
ATOM 867 C CA . ASP A 1 111 ? 19.356 2.780 -12.963 1.00 97.69 111 ASP A CA 1
ATOM 868 C C . ASP A 1 111 ? 18.329 3.562 -12.133 1.00 97.69 111 ASP A C 1
ATOM 870 O O . ASP A 1 111 ? 18.038 3.185 -10.993 1.00 97.69 111 ASP A O 1
ATOM 874 N N . ALA A 1 112 ? 17.709 4.599 -12.706 1.00 97.56 112 ALA A N 1
ATOM 875 C CA . ALA A 1 112 ? 16.616 5.327 -12.062 1.00 97.56 112 ALA A CA 1
ATOM 876 C C . ALA A 1 112 ? 15.403 4.421 -11.791 1.00 97.56 112 ALA A C 1
ATOM 878 O O . ALA A 1 112 ? 14.854 4.427 -10.686 1.00 97.56 112 ALA A O 1
ATOM 879 N N . TYR A 1 113 ? 15.017 3.593 -12.766 1.00 97.81 113 TYR A N 1
ATOM 880 C CA . TYR A 1 113 ? 13.922 2.638 -12.618 1.00 97.81 113 TYR A CA 1
ATOM 881 C C . TYR A 1 113 ? 14.203 1.623 -11.504 1.00 97.81 113 TYR A C 1
ATOM 883 O O . TYR A 1 113 ? 13.361 1.413 -10.632 1.00 97.81 113 TYR A O 1
ATOM 891 N N . ARG A 1 114 ? 15.408 1.041 -11.465 1.00 97.62 114 ARG A N 1
ATOM 892 C CA . ARG A 1 114 ? 15.822 0.095 -10.415 1.00 97.62 114 ARG A CA 1
ATOM 893 C C . ARG A 1 114 ? 15.807 0.724 -9.023 1.00 97.62 114 ARG A C 1
ATOM 895 O O . ARG A 1 114 ? 15.327 0.088 -8.081 1.00 97.62 114 ARG A O 1
ATOM 902 N N . LYS A 1 115 ? 16.291 1.964 -8.885 1.00 97.56 115 LYS A N 1
ATOM 903 C CA . LYS A 1 115 ? 16.237 2.712 -7.617 1.00 97.56 115 LYS A CA 1
ATOM 904 C C . LYS A 1 115 ? 14.793 2.931 -7.170 1.00 97.56 115 LYS A C 1
ATOM 906 O O . LYS A 1 115 ? 14.458 2.580 -6.041 1.00 97.56 115 LYS A O 1
ATOM 911 N N . ASN A 1 116 ? 13.930 3.415 -8.065 1.00 97.81 116 ASN A N 1
ATOM 912 C CA . ASN A 1 116 ? 12.514 3.638 -7.765 1.00 97.81 116 ASN A CA 1
ATOM 913 C C . ASN A 1 116 ? 11.793 2.342 -7.385 1.00 97.81 116 ASN A C 1
ATOM 915 O O . ASN A 1 116 ? 11.090 2.312 -6.381 1.00 97.81 116 ASN A O 1
ATOM 919 N N . MET A 1 117 ? 12.014 1.258 -8.129 1.00 97.50 117 MET A N 1
ATOM 920 C CA . MET A 1 117 ? 11.418 -0.047 -7.837 1.00 97.50 117 MET A CA 1
ATOM 921 C C . MET A 1 117 ? 11.856 -0.576 -6.466 1.00 97.50 117 MET A C 1
ATOM 923 O O . MET A 1 117 ? 11.049 -1.110 -5.707 1.00 97.50 117 MET A O 1
ATOM 927 N N . THR A 1 118 ? 13.132 -0.397 -6.113 1.00 97.38 118 THR A N 1
ATOM 928 C CA . THR A 1 118 ? 13.659 -0.792 -4.799 1.00 97.38 118 THR A CA 1
ATOM 929 C C . THR A 1 118 ? 13.036 0.037 -3.678 1.00 97.38 118 THR A C 1
ATOM 931 O O . THR A 1 118 ? 12.597 -0.532 -2.677 1.00 97.38 118 THR A O 1
ATOM 934 N N . ALA A 1 119 ? 12.931 1.358 -3.861 1.00 97.38 119 ALA A N 1
ATOM 935 C CA . ALA A 1 119 ? 12.278 2.249 -2.907 1.00 97.38 119 ALA A CA 1
ATOM 936 C C . ALA A 1 119 ? 10.799 1.881 -2.718 1.00 97.38 119 ALA A C 1
ATOM 938 O O . ALA A 1 119 ? 10.370 1.652 -1.592 1.00 97.38 119 ALA A O 1
ATOM 939 N N . GLN A 1 120 ? 10.047 1.705 -3.809 1.00 97.12 120 GLN A N 1
ATOM 940 C CA . GLN A 1 120 ? 8.640 1.294 -3.767 1.00 97.12 120 GLN A CA 1
ATOM 941 C C . GLN A 1 120 ? 8.457 -0.062 -3.082 1.00 97.12 120 GLN A C 1
ATOM 943 O O . GLN A 1 120 ? 7.582 -0.205 -2.233 1.00 97.12 120 GLN A O 1
ATOM 948 N N . LYS A 1 121 ? 9.306 -1.051 -3.384 1.00 97.56 121 LYS A N 1
ATOM 949 C CA . LYS A 1 121 ? 9.276 -2.357 -2.710 1.00 97.56 121 LYS A CA 1
ATOM 950 C C . LYS A 1 121 ? 9.543 -2.227 -1.209 1.00 97.56 121 LYS A C 1
ATOM 952 O O . LYS A 1 121 ? 8.912 -2.930 -0.423 1.00 97.56 121 LYS A O 1
ATOM 957 N N . SER A 1 122 ? 10.459 -1.346 -0.807 1.00 97.12 122 SER A N 1
ATOM 958 C CA . SER A 1 122 ? 10.716 -1.052 0.605 1.00 97.12 122 SER A CA 1
ATOM 959 C C . SER A 1 122 ? 9.504 -0.397 1.268 1.00 97.12 122 SER A C 1
ATOM 961 O O . SER A 1 122 ? 9.060 -0.869 2.312 1.00 97.12 122 SER A O 1
ATOM 963 N N . SER A 1 123 ? 8.914 0.622 0.637 1.00 97.38 123 SER A N 1
ATOM 964 C CA . SER A 1 123 ? 7.709 1.294 1.134 1.00 97.38 123 SER A CA 1
ATOM 965 C C . SER A 1 123 ? 6.517 0.343 1.243 1.00 97.38 123 SER A C 1
ATOM 967 O O . SER A 1 123 ? 5.794 0.395 2.230 1.00 97.38 123 SER A O 1
ATOM 969 N N . LEU A 1 124 ? 6.334 -0.572 0.285 1.00 97.50 124 LEU A N 1
ATOM 970 C CA . LEU A 1 124 ? 5.290 -1.599 0.347 1.00 97.50 124 LEU A CA 1
ATOM 971 C C . LEU A 1 124 ? 5.508 -2.574 1.506 1.00 97.50 124 LEU A C 1
ATOM 973 O O . LEU A 1 124 ? 4.552 -2.910 2.196 1.00 97.50 124 LEU A O 1
ATOM 977 N N . LYS A 1 125 ? 6.750 -3.005 1.759 1.00 96.88 125 LYS A N 1
ATOM 978 C CA . LYS A 1 125 ? 7.068 -3.849 2.922 1.00 96.88 125 LYS A CA 1
ATOM 979 C C . LYS A 1 125 ? 6.806 -3.128 4.241 1.00 96.88 125 LYS A C 1
ATOM 981 O O . LYS A 1 125 ? 6.262 -3.723 5.167 1.00 96.88 125 LYS A O 1
ATOM 986 N N . GLU A 1 126 ? 7.185 -1.856 4.332 1.00 96.19 126 GLU A N 1
ATOM 987 C CA . GLU A 1 126 ? 6.925 -1.042 5.518 1.00 96.19 126 GLU A CA 1
ATOM 988 C C . GLU A 1 126 ? 5.421 -0.841 5.732 1.00 96.19 126 GLU A C 1
ATOM 990 O O . GLU A 1 126 ? 4.930 -1.000 6.848 1.00 96.19 126 GLU A O 1
ATOM 995 N N . LEU A 1 127 ? 4.675 -0.560 4.660 1.00 95.94 127 LEU A N 1
ATOM 996 C CA . LEU A 1 127 ? 3.222 -0.444 4.702 1.00 95.94 127 LEU A CA 1
ATOM 997 C C . LEU A 1 127 ? 2.569 -1.762 5.126 1.00 95.94 127 LEU A C 1
ATOM 999 O O . LEU A 1 127 ? 1.700 -1.749 5.988 1.00 95.94 127 LEU A O 1
ATOM 1003 N N . GLN A 1 128 ? 3.012 -2.897 4.580 1.00 93.44 128 GLN A N 1
ATOM 1004 C CA . GLN A 1 128 ? 2.528 -4.219 4.976 1.00 93.44 128 GLN A CA 1
ATOM 1005 C C . GLN A 1 128 ? 2.740 -4.462 6.473 1.00 93.44 128 GLN A C 1
ATOM 1007 O O . GLN A 1 128 ? 1.817 -4.916 7.144 1.00 93.44 128 GLN A O 1
ATOM 1012 N N . LYS A 1 129 ? 3.918 -4.115 7.009 1.00 92.00 129 LYS A N 1
ATOM 1013 C CA . LYS A 1 129 ? 4.190 -4.212 8.447 1.00 92.00 129 LYS A CA 1
ATOM 1014 C C . LYS A 1 129 ? 3.255 -3.308 9.252 1.00 92.00 129 LYS A C 1
ATOM 1016 O O . LYS A 1 129 ? 2.628 -3.779 10.189 1.00 92.00 129 LYS A O 1
ATOM 1021 N N . LYS A 1 130 ? 3.094 -2.043 8.850 1.00 91.81 130 LYS A N 1
ATOM 1022 C CA . LYS A 1 130 ? 2.171 -1.103 9.510 1.00 91.81 130 LYS A CA 1
ATOM 1023 C C . LYS A 1 130 ? 0.730 -1.614 9.503 1.00 91.81 130 LYS A C 1
ATOM 1025 O O . LYS A 1 130 ? 0.054 -1.500 10.512 1.00 91.81 130 LYS A O 1
ATOM 1030 N N . VAL A 1 131 ? 0.267 -2.201 8.400 1.00 89.12 131 VAL A N 1
ATOM 1031 C CA . VAL A 1 131 ? -1.078 -2.790 8.298 1.00 89.12 131 VAL A CA 1
ATOM 1032 C C . VAL A 1 131 ? -1.223 -4.030 9.181 1.00 89.12 131 VAL A C 1
ATOM 1034 O O . VAL A 1 131 ? -2.263 -4.200 9.803 1.00 89.12 131 VAL A O 1
ATOM 1037 N N . GLN A 1 132 ? -0.194 -4.872 9.284 1.00 83.56 132 GLN A N 1
ATOM 1038 C CA . GLN A 1 132 ? -0.193 -6.007 10.216 1.00 83.56 132 GLN A CA 1
ATOM 1039 C C . GLN A 1 132 ? -0.184 -5.552 11.683 1.00 83.56 132 GLN A C 1
ATOM 1041 O O . GLN A 1 132 ? -0.842 -6.171 12.518 1.00 83.56 132 GLN A O 1
ATOM 1046 N N . ASP A 1 133 ? 0.515 -4.455 11.982 1.00 84.69 133 ASP A N 1
ATOM 1047 C CA . ASP A 1 133 ? 0.559 -3.840 13.312 1.00 84.69 133 ASP A CA 1
ATOM 1048 C C . ASP A 1 133 ? -0.760 -3.120 13.669 1.00 84.69 133 ASP A C 1
ATOM 1050 O O . ASP A 1 133 ? -1.053 -2.932 14.852 1.00 84.69 133 ASP A O 1
ATOM 1054 N N . LEU A 1 134 ? -1.592 -2.751 12.681 1.00 83.38 134 LEU A N 1
ATOM 1055 C CA . LEU A 1 134 ? -2.961 -2.258 12.884 1.00 83.38 134 LEU A CA 1
ATOM 1056 C C . LEU A 1 134 ? -3.883 -3.408 13.319 1.00 83.38 134 LEU A C 1
ATOM 1058 O O . LEU A 1 134 ? -4.776 -3.844 12.596 1.00 83.38 134 LEU A O 1
ATOM 1062 N N . ASN A 1 135 ? -3.672 -3.894 14.537 1.00 81.06 135 ASN A N 1
ATOM 1063 C CA . ASN A 1 135 ? -4.469 -4.943 15.144 1.00 81.06 135 ASN A CA 1
ATOM 1064 C C . ASN A 1 135 ? -5.425 -4.358 16.196 1.00 81.06 135 ASN A C 1
ATOM 1066 O O . ASN A 1 135 ? -5.006 -3.883 17.254 1.00 81.06 135 ASN A O 1
ATOM 1070 N N . VAL A 1 136 ? -6.729 -4.435 15.926 1.00 86.44 136 VAL A N 1
ATOM 1071 C CA . VAL A 1 136 ? -7.778 -3.968 16.847 1.00 86.44 136 VAL A CA 1
ATOM 1072 C C . VAL A 1 136 ? -8.173 -5.005 17.896 1.00 86.44 136 VAL A C 1
ATOM 1074 O O . VAL A 1 136 ? -8.922 -4.663 18.808 1.00 86.44 136 VAL A O 1
ATOM 1077 N N . ASN A 1 137 ? -7.656 -6.235 17.835 1.00 89.75 137 ASN A N 1
ATOM 1078 C CA . ASN A 1 137 ? -8.056 -7.334 18.718 1.00 89.75 137 ASN A CA 1
ATOM 1079 C C . ASN A 1 137 ? -7.877 -6.971 20.192 1.00 89.75 137 ASN A C 1
ATOM 1081 O O . ASN A 1 137 ? -8.756 -7.242 21.004 1.00 89.75 137 ASN A O 1
ATOM 1085 N N . HIS A 1 138 ? -6.763 -6.321 20.551 1.00 90.31 138 HIS A N 1
ATOM 1086 C CA . HIS A 1 138 ? -6.517 -5.943 21.944 1.00 90.31 138 HIS A CA 1
ATOM 1087 C C . HIS A 1 138 ? -7.558 -4.941 22.454 1.00 90.31 138 HIS A C 1
ATOM 1089 O O . HIS A 1 138 ? -8.117 -5.110 23.537 1.00 90.31 138 HIS A O 1
ATOM 1095 N N . ILE A 1 139 ? -7.858 -3.922 21.647 1.00 91.19 139 ILE A N 1
ATOM 1096 C CA . ILE A 1 139 ? -8.895 -2.937 21.963 1.00 91.19 139 ILE A CA 1
ATOM 1097 C C . ILE A 1 139 ? -10.259 -3.630 22.018 1.00 91.19 139 ILE A C 1
ATOM 1099 O O . ILE A 1 139 ? -11.029 -3.396 22.944 1.00 91.19 139 ILE A O 1
ATOM 1103 N N . ASN A 1 140 ? -10.546 -4.537 21.089 1.00 93.44 140 ASN A N 1
ATOM 1104 C CA . ASN A 1 140 ? -11.818 -5.239 21.031 1.00 93.44 140 ASN A CA 1
ATOM 1105 C C . ASN A 1 140 ? -12.046 -6.141 22.256 1.00 93.44 140 ASN A C 1
ATOM 1107 O O . ASN A 1 140 ? -13.138 -6.140 22.823 1.00 93.44 140 ASN A O 1
ATOM 1111 N N . VAL A 1 141 ? -11.000 -6.810 22.754 1.00 94.44 141 VAL A N 1
ATOM 1112 C CA . VAL A 1 141 ? -11.056 -7.558 24.021 1.00 94.44 141 VAL A CA 1
ATOM 1113 C C . VAL A 1 141 ? -11.386 -6.623 25.182 1.00 94.44 141 VAL A C 1
ATOM 1115 O O . VAL A 1 141 ? -12.244 -6.943 25.999 1.00 94.44 141 VAL A O 1
ATOM 1118 N N . LYS A 1 142 ? -10.751 -5.447 25.255 1.00 95.31 142 LYS A N 1
ATOM 1119 C CA . LYS A 1 142 ? -11.008 -4.477 26.331 1.00 95.31 142 LYS A CA 1
ATOM 1120 C C . LYS A 1 142 ? -12.411 -3.869 26.262 1.00 95.31 142 LYS A C 1
ATOM 1122 O O . LYS A 1 142 ? -13.002 -3.606 27.305 1.00 95.31 142 LYS A O 1
ATOM 1127 N N . ILE A 1 143 ? -12.943 -3.642 25.064 1.00 95.31 143 ILE A N 1
ATOM 1128 C CA . ILE A 1 143 ? -14.205 -2.920 24.857 1.00 95.31 143 ILE A CA 1
ATOM 1129 C C . ILE A 1 143 ? -15.405 -3.870 24.764 1.00 95.31 143 ILE A C 1
ATOM 1131 O O . ILE A 1 143 ? -16.361 -3.703 25.518 1.00 95.31 143 ILE A O 1
ATOM 1135 N N . CYS A 1 144 ? -15.351 -4.879 23.895 1.00 95.12 144 CYS A N 1
ATOM 1136 C CA . CYS A 1 144 ? -16.444 -5.824 23.652 1.00 95.12 144 CYS A CA 1
ATOM 1137 C C . CYS A 1 144 ? -16.301 -7.126 24.455 1.00 95.12 144 CYS A C 1
ATOM 1139 O O . CYS A 1 144 ? -17.305 -7.757 24.765 1.00 95.12 144 CYS A O 1
ATOM 1141 N N . GLY A 1 145 ? -15.082 -7.515 24.847 1.00 94.88 145 GLY A N 1
ATOM 1142 C CA . GLY A 1 145 ? -14.830 -8.723 25.649 1.00 94.88 145 GLY A CA 1
ATOM 1143 C C . GLY A 1 145 ? -14.290 -9.921 24.864 1.00 94.88 145 GLY A C 1
ATOM 1144 O O . GLY A 1 145 ? -14.088 -10.974 25.458 1.00 94.88 145 GLY A O 1
ATOM 1145 N N . ALA A 1 146 ? -14.037 -9.772 23.560 1.00 93.94 146 ALA A N 1
ATOM 1146 C CA . ALA A 1 146 ? -13.460 -10.807 22.698 1.00 93.94 146 ALA A CA 1
ATOM 1147 C C . ALA A 1 146 ? -12.567 -10.192 21.599 1.00 93.94 146 ALA A C 1
ATOM 1149 O O . ALA A 1 146 ? -12.682 -8.995 21.331 1.00 93.94 146 ALA A O 1
ATOM 1150 N N . PRO A 1 147 ? -11.690 -10.975 20.939 1.00 91.50 147 PRO A N 1
ATOM 1151 C CA . PRO A 1 147 ? -10.801 -10.472 19.887 1.00 91.50 147 PRO A CA 1
ATOM 1152 C C . PRO A 1 147 ? -11.546 -9.923 18.666 1.00 91.50 147 PRO A C 1
ATOM 1154 O O . PRO A 1 147 ? -11.128 -8.909 18.119 1.00 91.50 147 PRO A O 1
ATOM 1157 N N . GLY A 1 148 ? -12.697 -10.498 18.299 1.00 88.44 148 GLY A N 1
ATOM 1158 C CA . GLY A 1 148 ? -13.475 -10.083 17.117 1.00 88.44 148 GLY A CA 1
ATOM 1159 C C . GLY A 1 148 ? -12.833 -10.476 15.789 1.00 88.44 148 GLY A C 1
ATOM 1160 O O . GLY A 1 148 ? -13.023 -9.797 14.787 1.00 88.44 148 GLY A O 1
ATOM 1161 N N . ASP A 1 149 ? -12.053 -11.550 15.809 1.00 87.12 149 ASP A N 1
ATOM 1162 C CA . ASP A 1 149 ? -11.457 -12.236 14.664 1.00 87.12 149 ASP A CA 1
ATOM 1163 C C . ASP A 1 149 ? -12.441 -13.183 13.952 1.00 87.12 149 ASP A C 1
ATOM 1165 O O . ASP A 1 149 ? -12.170 -13.651 12.848 1.00 87.12 149 ASP A O 1
ATOM 1169 N N . GLN A 1 150 ? -13.592 -13.445 14.570 1.00 88.81 150 GLN A N 1
ATOM 1170 C CA . GLN A 1 150 ? -14.674 -14.243 14.004 1.00 88.81 150 GLN A CA 1
ATOM 1171 C C . GLN A 1 150 ? -15.649 -13.387 13.176 1.00 88.81 150 GLN A C 1
ATOM 1173 O O . GLN A 1 150 ? -15.871 -12.215 13.504 1.00 88.81 150 GLN A O 1
ATOM 1178 N N . PRO A 1 151 ? -16.284 -13.971 12.141 1.00 89.94 151 PRO A N 1
ATOM 1179 C CA . PRO A 1 151 ? -17.437 -13.378 11.467 1.00 89.94 151 PRO A CA 1
ATOM 1180 C C . PRO A 1 151 ? -18.514 -12.919 12.462 1.00 89.94 151 PRO A C 1
ATOM 1182 O O . PRO A 1 151 ? -18.719 -13.535 13.508 1.00 89.94 151 PRO A O 1
ATOM 1185 N N . CYS A 1 152 ? -19.181 -11.804 12.166 1.00 90.25 152 CYS A N 1
ATOM 1186 C CA . CYS A 1 152 ? -20.048 -11.116 13.128 1.00 90.25 152 CYS A CA 1
ATOM 1187 C C . CYS A 1 152 ? -21.275 -11.941 13.571 1.00 90.25 152 CYS A C 1
ATOM 1189 O O . CYS A 1 152 ? -21.701 -11.875 14.729 1.00 90.25 152 CYS A O 1
ATOM 1191 N N . ASP A 1 153 ? -21.798 -12.757 12.661 1.00 87.62 153 ASP A N 1
ATOM 1192 C CA . ASP A 1 153 ? -22.830 -13.773 12.876 1.00 87.62 153 ASP A CA 1
ATOM 1193 C C . ASP A 1 153 ? -22.399 -14.817 13.918 1.00 87.62 153 ASP A C 1
ATOM 1195 O O . ASP A 1 153 ? -23.194 -15.208 14.770 1.00 87.62 153 ASP A O 1
ATOM 1199 N N . GLN A 1 154 ? -21.119 -15.196 13.920 1.00 88.44 154 GLN A N 1
ATOM 1200 C CA . GLN A 1 154 ? -20.561 -16.237 14.792 1.00 88.44 154 GLN A CA 1
ATOM 1201 C C . GLN A 1 154 ? -19.917 -15.690 16.070 1.00 88.44 154 GLN A C 1
ATOM 1203 O O . GLN A 1 154 ? -19.757 -16.434 17.032 1.00 88.44 154 GLN A O 1
ATOM 1208 N N . ALA A 1 155 ? -19.567 -14.402 16.105 1.00 90.94 155 ALA A N 1
ATOM 1209 C CA . ALA A 1 155 ? -18.902 -13.761 17.234 1.00 90.94 155 ALA A CA 1
ATOM 1210 C C . ALA A 1 155 ? -19.883 -13.508 18.405 1.00 90.94 155 ALA A C 1
ATOM 1212 O O . ALA A 1 155 ? -20.722 -12.601 18.305 1.00 90.94 155 ALA A O 1
ATOM 1213 N N . PRO A 1 156 ? -19.766 -14.209 19.555 1.00 89.88 156 PRO A N 1
ATOM 1214 C CA . PRO A 1 156 ? -20.724 -14.080 20.660 1.00 89.88 156 PRO A CA 1
ATOM 1215 C C . PRO A 1 156 ? -20.726 -12.681 21.286 1.00 89.88 156 PRO A C 1
ATOM 1217 O O . PRO A 1 156 ? -21.781 -12.124 21.562 1.00 89.88 156 PRO A O 1
ATOM 1220 N N . CYS A 1 157 ? -19.539 -12.085 21.438 1.00 94.00 157 CYS A N 1
ATOM 1221 C CA . CYS A 1 157 ? -19.363 -10.720 21.942 1.00 94.00 157 CYS A CA 1
ATOM 1222 C C . CYS A 1 157 ? -19.255 -9.667 20.827 1.00 94.00 157 CYS A C 1
ATOM 1224 O O . CYS A 1 157 ? -18.956 -8.505 21.105 1.00 94.00 157 CYS A O 1
ATOM 1226 N N . GLY A 1 158 ? -19.426 -10.061 19.562 1.00 93.38 158 GLY A N 1
ATOM 1227 C CA . GLY A 1 158 ? -19.251 -9.189 18.404 1.00 93.38 158 GLY A CA 1
ATOM 1228 C C . GLY A 1 158 ? -17.873 -8.520 18.309 1.00 93.38 158 GLY A C 1
ATOM 1229 O O . GLY A 1 158 ? -16.839 -9.130 18.597 1.00 93.38 158 GLY A O 1
ATOM 1230 N N . GLY A 1 159 ? -17.844 -7.253 17.885 1.00 92.56 159 GLY A N 1
ATOM 1231 C CA . GLY A 1 159 ? -16.597 -6.505 17.753 1.00 92.56 159 GLY A CA 1
ATOM 1232 C C . GLY A 1 159 ? -16.698 -5.107 17.141 1.00 92.56 159 GLY A C 1
ATOM 1233 O O . GLY A 1 159 ? -17.769 -4.623 16.783 1.00 92.56 159 GLY A O 1
ATOM 1234 N N . ALA A 1 160 ? -15.542 -4.459 16.980 1.00 85.12 160 ALA A N 1
ATOM 1235 C CA . ALA A 1 160 ? -15.411 -3.059 16.574 1.00 85.12 160 ALA A CA 1
ATOM 1236 C C . ALA A 1 160 ? -16.032 -2.698 15.211 1.00 85.12 160 ALA A C 1
ATOM 1238 O O . ALA A 1 160 ? -16.255 -1.518 14.963 1.00 85.12 160 ALA A O 1
ATOM 1239 N N . ASN A 1 161 ? -16.345 -3.657 14.338 1.00 85.31 161 ASN A N 1
ATOM 1240 C CA . ASN A 1 161 ? -17.087 -3.430 13.086 1.00 85.31 161 ASN A CA 1
ATOM 1241 C C . ASN A 1 161 ? -18.292 -4.361 12.913 1.00 85.31 161 ASN A C 1
ATOM 1243 O O . ASN A 1 161 ? -18.884 -4.418 11.841 1.00 85.31 161 ASN A O 1
ATOM 1247 N N . CYS A 1 162 ? -18.675 -5.059 13.975 1.00 92.88 162 CYS A N 1
ATOM 1248 C CA . CYS A 1 162 ? -19.744 -6.038 13.946 1.00 92.88 162 CYS A CA 1
ATOM 1249 C C . CYS A 1 162 ? -21.105 -5.335 14.066 1.00 92.88 162 CYS A C 1
ATOM 1251 O O . CYS A 1 162 ? -21.295 -4.449 14.911 1.00 92.88 162 CYS A O 1
ATOM 1253 N N . ARG A 1 163 ? -22.036 -5.709 13.187 1.00 92.31 163 ARG A N 1
ATOM 1254 C CA . ARG A 1 163 ? -23.431 -5.281 13.212 1.00 92.31 163 ARG A CA 1
ATOM 1255 C C . ARG A 1 163 ? -24.357 -6.489 13.134 1.00 92.31 163 ARG A C 1
ATOM 1257 O O . ARG A 1 163 ? -24.000 -7.463 12.481 1.00 92.31 163 ARG A O 1
ATOM 1264 N N . ASP A 1 164 ? -25.487 -6.424 13.821 1.00 87.69 164 ASP A N 1
ATOM 1265 C CA . ASP A 1 164 ? -26.551 -7.421 13.690 1.00 87.69 164 ASP A CA 1
ATOM 1266 C C . ASP A 1 164 ? -27.363 -7.222 12.398 1.00 87.69 164 ASP A C 1
ATOM 1268 O O . ASP A 1 164 ? -27.066 -6.333 11.589 1.00 87.69 164 ASP A O 1
ATOM 1272 N N . ASP A 1 165 ? -28.356 -8.087 12.192 1.00 87.50 165 ASP A N 1
ATOM 1273 C CA . ASP A 1 165 ? -29.198 -8.120 10.993 1.00 87.50 165 ASP A CA 1
ATOM 1274 C C . ASP A 1 165 ? -30.046 -6.841 10.851 1.00 87.50 165 ASP A C 1
ATOM 1276 O O . ASP A 1 165 ? -30.394 -6.429 9.744 1.00 87.50 165 ASP A O 1
ATOM 1280 N N . GLU A 1 166 ? -30.305 -6.147 11.962 1.00 89.31 166 GLU A N 1
ATOM 1281 C CA . GLU A 1 166 ? -30.963 -4.842 12.022 1.00 89.31 166 GLU A CA 1
ATOM 1282 C C . GLU A 1 166 ? -29.994 -3.664 11.798 1.00 89.31 166 GLU A C 1
ATOM 1284 O O . GLU A 1 166 ? -30.394 -2.494 11.803 1.00 89.31 166 GLU A O 1
ATOM 1289 N N . GLY A 1 167 ? -28.705 -3.947 11.597 1.00 89.81 167 GLY A N 1
ATOM 1290 C CA . GLY A 1 167 ? -27.657 -2.958 11.376 1.00 89.81 167 GLY A CA 1
ATOM 1291 C C . GLY A 1 167 ? -27.188 -2.243 12.647 1.00 89.81 167 GLY A C 1
ATOM 1292 O O . GLY A 1 167 ? -26.380 -1.309 12.551 1.00 89.81 167 GLY A O 1
ATOM 1293 N N . GLN A 1 168 ? -27.638 -2.652 13.831 1.00 89.94 168 GLN A N 1
ATOM 1294 C CA . GLN A 1 168 ? -27.184 -2.131 15.118 1.00 89.94 168 GLN A CA 1
ATOM 1295 C C . GLN A 1 168 ? -25.814 -2.692 15.484 1.00 89.94 168 GLN A C 1
ATOM 1297 O O . GLN A 1 168 ? -25.349 -3.701 14.969 1.00 89.94 168 GLN A O 1
ATOM 1302 N N . ARG A 1 169 ? -25.089 -1.975 16.343 1.00 91.19 169 ARG A N 1
ATOM 1303 C CA . ARG A 1 169 ? -23.711 -2.326 16.708 1.00 91.19 169 ARG A CA 1
ATOM 1304 C C . ARG A 1 169 ? -23.701 -3.506 17.678 1.00 91.19 169 ARG A C 1
ATOM 1306 O O . ARG A 1 169 ? -24.164 -3.371 18.805 1.00 91.19 169 ARG A O 1
ATOM 1313 N N . LYS A 1 170 ? -23.069 -4.612 17.283 1.00 92.38 170 LYS A N 1
ATOM 1314 C CA . LYS A 1 170 ? -22.910 -5.810 18.117 1.00 92.38 170 LYS A CA 1
ATOM 1315 C C . LYS A 1 170 ? -21.541 -5.790 18.802 1.00 92.38 170 LYS A C 1
ATOM 1317 O O . LYS A 1 170 ? -20.516 -6.074 18.183 1.00 92.38 170 LYS A O 1
ATOM 1322 N N . CYS A 1 171 ? -21.510 -5.406 20.075 1.00 94.38 171 CYS A N 1
ATOM 1323 C CA . CYS A 1 171 ? -20.295 -5.346 20.892 1.00 94.38 171 CYS A CA 1
ATOM 1324 C C . CYS A 1 171 ? -20.637 -5.605 22.363 1.00 94.38 171 CYS A C 1
ATOM 1326 O O . CYS A 1 171 ? -21.297 -4.793 23.009 1.00 94.38 171 CYS A O 1
ATOM 1328 N N . GLY A 1 172 ? -20.171 -6.730 22.897 1.00 92.88 172 GLY A N 1
ATOM 1329 C CA . GLY A 1 172 ? -20.588 -7.248 24.192 1.00 92.88 172 GLY A CA 1
ATOM 1330 C C . GLY A 1 172 ? -21.757 -8.218 24.083 1.00 92.88 172 GLY A C 1
ATOM 1331 O O . GLY A 1 172 ? -22.015 -8.786 23.027 1.00 92.88 172 GLY A O 1
ATOM 1332 N N . GLY A 1 173 ? -22.430 -8.426 25.207 1.00 89.81 173 GLY A N 1
ATOM 1333 C CA . GLY A 1 173 ? -23.450 -9.450 25.377 1.00 89.81 173 GLY A CA 1
ATOM 1334 C C . GLY A 1 173 ? -23.325 -10.109 26.745 1.00 89.81 173 GLY A C 1
ATOM 1335 O O . GLY A 1 173 ? -22.445 -9.773 27.546 1.00 89.81 173 GLY A O 1
ATOM 1336 N N . GLU A 1 174 ? -24.222 -11.044 27.022 1.00 89.56 174 GLU A N 1
ATOM 1337 C CA . GLU A 1 174 ? -24.143 -11.851 28.232 1.00 89.56 174 GLU A CA 1
ATOM 1338 C C . GLU A 1 174 ? -22.885 -12.737 28.206 1.00 89.56 174 GLU A C 1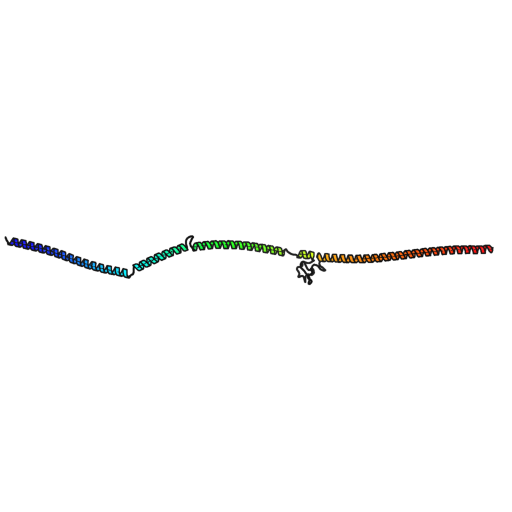
ATOM 1340 O O . GLU A 1 174 ? -22.525 -13.298 27.176 1.00 89.56 174 GLU A O 1
ATOM 1345 N N . GLY A 1 175 ? -22.165 -12.808 29.328 1.00 91.50 175 GLY A N 1
ATOM 1346 C CA . GLY A 1 175 ? -20.891 -13.535 29.426 1.00 91.50 175 GLY A CA 1
ATOM 1347 C C . GLY A 1 175 ? -19.660 -12.787 28.890 1.00 91.50 175 GLY A C 1
ATOM 1348 O O . GLY A 1 175 ? -18.540 -13.267 29.057 1.00 91.50 175 GLY A O 1
ATOM 1349 N N . CYS A 1 176 ? -19.828 -11.600 28.303 1.00 95.50 176 CYS A N 1
ATOM 1350 C CA . CYS A 1 176 ? -18.722 -10.794 27.793 1.00 95.50 176 CYS A CA 1
ATOM 1351 C C . CYS A 1 176 ? -18.156 -9.855 28.870 1.00 95.50 176 CYS A C 1
ATOM 1353 O O . CYS A 1 176 ? -18.894 -9.128 29.533 1.00 95.50 176 CYS A O 1
ATOM 1355 N N . ASN A 1 177 ? -16.827 -9.810 28.999 1.00 95.62 177 ASN A N 1
ATOM 1356 C CA . ASN A 1 177 ? -16.130 -9.063 30.060 1.00 95.62 177 ASN A CA 1
ATOM 1357 C C . ASN A 1 177 ? -15.496 -7.744 29.574 1.00 95.62 177 ASN A C 1
ATOM 1359 O O . ASN A 1 177 ? -14.531 -7.256 30.162 1.00 95.62 177 ASN A O 1
ATOM 1363 N N . GLY A 1 178 ? -16.005 -7.183 28.474 1.00 95.69 178 GLY A N 1
ATOM 1364 C CA . GLY A 1 178 ? -15.564 -5.891 27.948 1.00 95.69 178 GLY A CA 1
ATOM 1365 C C . GLY A 1 178 ? -16.174 -4.695 28.685 1.00 95.69 178 GLY A C 1
ATOM 1366 O O . GLY A 1 178 ? -17.174 -4.815 29.393 1.00 95.69 178 GLY A O 1
ATOM 1367 N N . ALA A 1 179 ? -15.611 -3.508 28.471 1.00 96.75 179 ALA A N 1
ATOM 1368 C CA . ALA A 1 179 ? -16.115 -2.262 29.043 1.00 96.75 179 ALA A CA 1
ATOM 1369 C C . ALA A 1 179 ? -17.593 -1.986 28.690 1.00 96.75 179 ALA A C 1
ATOM 1371 O O . ALA A 1 179 ? -18.361 -1.559 29.554 1.00 96.75 179 ALA A O 1
ATOM 1372 N N . VAL A 1 180 ? -18.018 -2.263 27.451 1.00 95.06 180 VAL A N 1
ATOM 1373 C CA . VAL A 1 180 ? -19.404 -2.055 26.988 1.00 95.06 180 VAL A CA 1
ATOM 1374 C C . VAL A 1 180 ? -20.408 -2.950 27.729 1.00 95.06 180 VAL A C 1
ATOM 1376 O O . VAL A 1 180 ? -21.325 -2.403 28.347 1.00 95.06 180 VAL A O 1
ATOM 1379 N N . PRO A 1 181 ? -20.268 -4.292 27.750 1.00 94.62 181 PRO A N 1
ATOM 1380 C CA . PRO A 1 181 ? -21.213 -5.141 28.476 1.00 94.62 181 PRO A CA 1
ATOM 1381 C C . PRO A 1 181 ? -21.204 -4.877 29.989 1.00 94.62 181 PRO A C 1
ATOM 1383 O O . PRO A 1 181 ? -22.268 -4.866 30.607 1.00 94.62 181 PRO A O 1
ATOM 1386 N N . ILE A 1 182 ? -20.041 -4.585 30.588 1.00 96.62 182 ILE A N 1
ATOM 1387 C CA . ILE A 1 182 ? -19.940 -4.264 32.022 1.00 96.62 182 ILE A CA 1
ATOM 1388 C C . ILE A 1 182 ? -20.680 -2.965 32.358 1.00 96.62 182 ILE A C 1
ATOM 1390 O O . ILE A 1 182 ? -21.496 -2.949 33.279 1.00 96.62 182 ILE A O 1
ATOM 1394 N N . SER A 1 183 ? -20.424 -1.883 31.619 1.00 96.44 183 SER A N 1
ATOM 1395 C CA . SER A 1 183 ? -21.077 -0.585 31.853 1.00 96.44 183 SER A CA 1
ATOM 1396 C C . SER A 1 183 ? -22.584 -0.649 31.612 1.00 96.44 183 SER A C 1
ATOM 1398 O O . SER A 1 183 ? -23.354 -0.124 32.413 1.00 96.44 183 SER A O 1
ATOM 1400 N N . THR A 1 184 ? -23.016 -1.374 30.579 1.00 94.25 184 THR A N 1
ATOM 1401 C CA . THR A 1 184 ? -24.439 -1.607 30.294 1.00 94.25 184 THR A CA 1
ATOM 1402 C C . THR A 1 184 ? -25.111 -2.377 31.434 1.00 94.25 184 THR A C 1
ATOM 1404 O O . THR A 1 184 ? -26.188 -1.996 31.893 1.00 94.25 184 THR A O 1
ATOM 1407 N N . LYS A 1 185 ? -24.458 -3.427 31.954 1.00 95.25 185 LYS A N 1
ATOM 1408 C CA . LYS A 1 185 ? -24.952 -4.184 33.114 1.00 95.25 185 LYS A CA 1
ATOM 1409 C C . LYS A 1 185 ? -25.016 -3.316 34.372 1.00 95.25 185 LYS A C 1
ATOM 1411 O O . LYS A 1 185 ? -26.008 -3.373 35.092 1.00 95.25 185 LYS A O 1
ATOM 1416 N N . ALA A 1 186 ? -23.991 -2.505 34.628 1.00 96.75 186 ALA A N 1
ATOM 1417 C CA . ALA A 1 186 ? -23.960 -1.589 35.765 1.00 96.75 186 ALA A CA 1
ATOM 1418 C C . ALA A 1 186 ? -25.085 -0.546 35.686 1.00 96.75 186 ALA A C 1
ATOM 1420 O O . ALA A 1 186 ? -25.776 -0.331 36.678 1.00 96.75 186 ALA A O 1
ATOM 1421 N N . LEU A 1 187 ? -25.323 0.034 34.504 1.00 96.62 187 LEU A N 1
ATOM 1422 C CA . LEU A 1 187 ? -26.419 0.973 34.270 1.00 96.62 187 LEU A CA 1
ATOM 1423 C C . LEU A 1 187 ? -27.783 0.320 34.519 1.00 96.62 187 LEU A C 1
ATOM 1425 O O . LEU A 1 187 ? -28.595 0.869 35.260 1.00 96.62 187 LEU A O 1
ATOM 1429 N N . LYS A 1 188 ? -28.013 -0.878 33.967 1.00 96.38 188 LYS A N 1
ATOM 1430 C CA . LYS A 1 188 ? -29.253 -1.636 34.190 1.00 96.38 188 LYS A CA 1
ATOM 1431 C C . LYS A 1 188 ? -29.464 -1.953 35.672 1.00 96.38 188 LYS A C 1
ATOM 1433 O O . LYS A 1 188 ? -30.566 -1.800 36.188 1.00 96.38 188 LYS A O 1
ATOM 1438 N N . ASN A 1 189 ? -28.408 -2.359 36.375 1.00 97.12 189 ASN A N 1
ATOM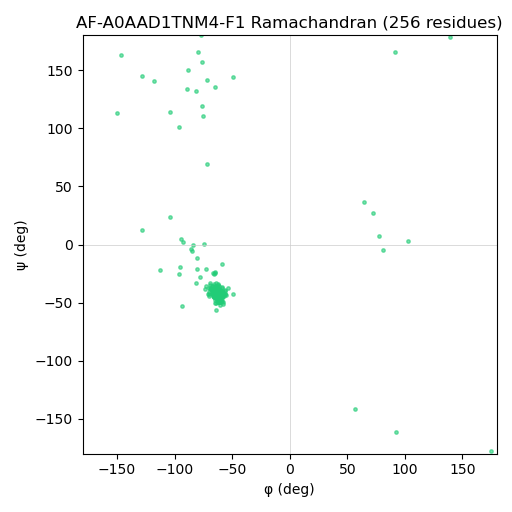 1439 C CA . ASN A 1 189 ? -28.473 -2.618 37.811 1.00 97.12 189 ASN A CA 1
ATOM 1440 C C . ASN A 1 189 ? -28.785 -1.348 38.611 1.00 97.12 189 ASN A C 1
ATOM 1442 O O . ASN A 1 189 ? -29.589 -1.411 39.536 1.00 97.12 189 ASN A O 1
ATOM 1446 N N . ALA A 1 190 ? -28.189 -0.208 38.252 1.00 98.25 190 ALA A N 1
ATOM 1447 C CA . ALA A 1 190 ? -28.473 1.073 38.891 1.00 98.25 190 ALA A CA 1
ATOM 1448 C C . ALA A 1 190 ? -29.938 1.485 38.686 1.00 98.25 190 ALA A C 1
ATOM 1450 O O . ALA A 1 190 ? -30.609 1.817 39.655 1.00 98.25 190 ALA A O 1
ATOM 1451 N N . GLN A 1 191 ? -30.462 1.368 37.463 1.00 98.19 191 GLN A N 1
ATOM 1452 C CA . GLN A 1 191 ? -31.873 1.640 37.159 1.00 98.19 191 GLN A CA 1
ATOM 1453 C C . GLN A 1 191 ? -32.818 0.733 37.957 1.00 98.19 191 GLN A C 1
ATOM 1455 O O . GLN A 1 191 ? -33.776 1.212 38.560 1.00 98.19 191 GLN A O 1
ATOM 1460 N N . ASN A 1 192 ? -32.521 -0.5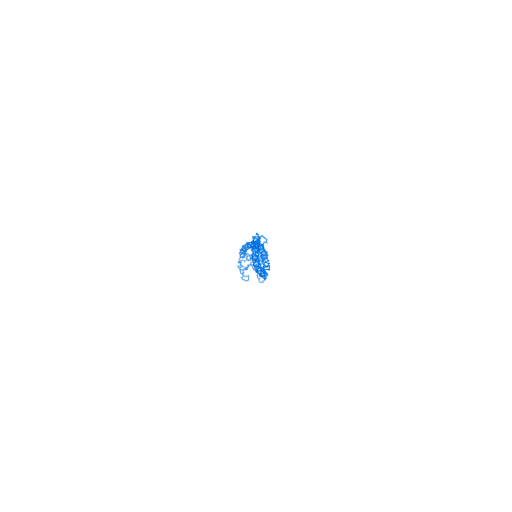68 38.018 1.00 98.06 192 ASN A N 1
ATOM 1461 C CA . ASN A 1 192 ? -33.299 -1.516 38.815 1.00 98.06 192 ASN A CA 1
ATOM 1462 C C . ASN A 1 192 ? -33.263 -1.169 40.312 1.00 98.06 192 ASN A C 1
ATOM 1464 O O . ASN A 1 192 ? -34.287 -1.266 40.986 1.00 98.06 192 ASN A O 1
ATOM 1468 N N . ALA A 1 193 ? -32.103 -0.756 40.832 1.00 98.19 193 ALA A N 1
ATOM 1469 C CA . ALA A 1 193 ? -31.965 -0.321 42.217 1.00 98.19 193 ALA A CA 1
ATOM 1470 C C . ALA A 1 193 ? -32.761 0.963 42.489 1.00 98.19 193 ALA A C 1
ATOM 1472 O O . ALA A 1 193 ? -33.426 1.043 43.516 1.00 98.19 193 ALA A O 1
ATOM 1473 N N . THR A 1 194 ? -32.757 1.929 41.564 1.00 97.94 194 THR A N 1
ATOM 1474 C CA . THR A 1 194 ? -33.581 3.144 41.658 1.00 97.94 194 THR A CA 1
ATOM 1475 C C . THR A 1 194 ? -35.064 2.795 41.761 1.00 97.94 194 THR A C 1
ATOM 1477 O O . THR A 1 194 ? -35.709 3.208 42.719 1.00 97.94 194 THR A O 1
ATOM 1480 N N . ILE A 1 195 ? -35.581 1.954 40.859 1.00 97.75 195 ILE A N 1
ATOM 1481 C CA . ILE A 1 195 ? -36.988 1.517 40.886 1.00 97.75 195 ILE A CA 1
ATOM 1482 C C . ILE A 1 195 ? -37.316 0.784 42.198 1.00 97.75 195 ILE A C 1
ATOM 1484 O O . ILE A 1 195 ? -38.370 0.997 42.798 1.00 97.75 195 ILE A O 1
ATOM 1488 N N . ALA A 1 196 ? -36.418 -0.083 42.676 1.00 97.56 196 ALA A N 1
ATOM 1489 C CA . ALA A 1 196 ? -36.618 -0.797 43.935 1.00 97.56 196 ALA A CA 1
ATOM 1490 C C . ALA A 1 196 ? -36.664 0.154 45.144 1.00 97.56 196 ALA A C 1
ATOM 1492 O O . ALA A 1 196 ? -37.506 -0.022 46.024 1.00 97.56 196 ALA A O 1
ATOM 1493 N N . LEU A 1 197 ? -35.796 1.169 45.178 1.00 97.69 197 LEU A N 1
ATOM 1494 C CA . LEU A 1 197 ? -35.775 2.182 46.234 1.00 97.69 197 LEU A CA 1
ATOM 1495 C C . LEU A 1 197 ? -37.028 3.065 46.212 1.00 97.69 197 LEU A C 1
ATOM 1497 O O . LEU A 1 197 ? -37.582 3.336 47.273 1.00 97.69 197 LEU A O 1
ATOM 1501 N N . GLU A 1 198 ? -37.510 3.462 45.033 1.00 97.56 198 GLU A N 1
ATOM 1502 C CA . GLU A 1 198 ? -38.768 4.208 44.885 1.00 97.56 198 GLU A CA 1
ATOM 1503 C C . GLU A 1 198 ? -39.960 3.405 45.423 1.00 97.56 198 GLU A C 1
ATOM 1505 O O . GLU A 1 198 ? -40.769 3.919 46.197 1.00 97.56 198 GLU A O 1
ATOM 1510 N N . ASN A 1 199 ? -40.027 2.111 45.099 1.00 97.56 199 ASN A N 1
ATOM 1511 C CA . ASN A 1 199 ? -41.064 1.225 45.623 1.00 97.56 199 ASN A CA 1
ATOM 1512 C C . ASN A 1 199 ? -40.988 1.075 47.150 1.00 97.56 199 ASN A C 1
ATOM 1514 O O . ASN A 1 199 ? -42.019 1.136 47.820 1.00 97.56 199 ASN A O 1
ATOM 1518 N N . MET A 1 200 ? -39.786 0.918 47.717 1.00 96.94 200 MET A N 1
ATOM 1519 C CA . MET A 1 200 ? -39.608 0.856 49.174 1.00 96.94 200 MET A CA 1
ATOM 1520 C C . MET A 1 200 ? -39.993 2.170 49.858 1.00 96.94 200 MET A C 1
ATOM 1522 O O . MET A 1 200 ? -40.615 2.141 50.917 1.00 96.94 200 MET A O 1
ATOM 1526 N N . ALA A 1 201 ? -39.666 3.319 49.262 1.00 96.69 201 ALA A N 1
ATOM 1527 C CA . ALA A 1 201 ? -40.055 4.623 49.792 1.00 96.69 201 ALA A CA 1
ATOM 1528 C C . ALA A 1 201 ? -41.584 4.777 49.840 1.00 96.69 201 ALA A C 1
ATOM 1530 O O . ALA A 1 201 ? -42.125 5.217 50.854 1.00 96.69 201 ALA A O 1
ATOM 1531 N N . ASN A 1 202 ? -42.287 4.333 48.793 1.00 96.81 202 ASN A N 1
ATOM 1532 C CA . ASN A 1 202 ? -43.751 4.321 48.773 1.00 96.81 202 ASN A CA 1
ATOM 1533 C C . ASN A 1 202 ? -44.329 3.410 49.868 1.00 96.81 202 ASN A C 1
ATOM 1535 O O . ASN A 1 202 ? -45.220 3.823 50.604 1.00 96.81 202 ASN A O 1
ATOM 1539 N N . GLN A 1 203 ? -43.774 2.207 50.050 1.00 96.81 203 GLN A N 1
ATOM 1540 C CA . GLN A 1 203 ? -44.200 1.303 51.126 1.00 96.81 203 GLN A CA 1
ATOM 1541 C C . GLN A 1 203 ? -43.947 1.879 52.527 1.00 96.81 203 GLN A C 1
ATOM 1543 O O . GLN A 1 203 ? -44.768 1.699 53.424 1.00 96.81 203 GLN A O 1
ATOM 1548 N N . LEU A 1 204 ? -42.828 2.578 52.735 1.00 97.00 204 LEU A N 1
ATOM 1549 C CA . LEU A 1 204 ? -42.538 3.246 54.005 1.00 97.00 204 LEU A CA 1
ATOM 1550 C C . LEU A 1 204 ? -43.515 4.392 54.286 1.00 97.00 204 LEU A C 1
ATOM 1552 O O . LEU A 1 204 ? -43.926 4.551 55.435 1.00 97.00 204 LEU A O 1
ATOM 1556 N N . ASN A 1 205 ? -43.924 5.144 53.261 1.00 96.12 205 ASN A N 1
ATOM 1557 C CA . ASN A 1 205 ? -44.964 6.165 53.399 1.00 96.12 205 ASN A CA 1
ATOM 1558 C C . ASN A 1 205 ? -46.304 5.544 53.822 1.00 96.12 205 ASN A C 1
ATOM 1560 O O . ASN A 1 205 ? -46.907 6.015 54.787 1.00 96.12 205 ASN A O 1
ATOM 1564 N N . ASP A 1 206 ? -46.717 4.441 53.192 1.00 96.06 206 ASP A N 1
ATOM 1565 C CA . ASP A 1 206 ? -47.933 3.708 53.571 1.00 96.06 206 ASP A CA 1
ATOM 1566 C C . ASP A 1 206 ? -47.873 3.202 55.021 1.00 96.06 206 ASP A C 1
ATOM 1568 O O . ASP A 1 206 ? -48.843 3.306 55.777 1.00 96.06 206 ASP A O 1
ATOM 1572 N N . ILE A 1 207 ? -46.725 2.658 55.442 1.00 96.31 207 ILE A N 1
ATOM 1573 C CA . ILE A 1 207 ? -46.515 2.207 56.826 1.00 96.31 207 ILE A CA 1
ATOM 1574 C C . ILE A 1 207 ? -46.576 3.394 57.791 1.00 96.31 207 ILE A C 1
ATOM 1576 O O . ILE A 1 207 ? -47.213 3.291 58.839 1.00 96.31 207 ILE A O 1
ATOM 1580 N N . SER A 1 208 ? -45.948 4.521 57.451 1.00 96.12 208 SER A N 1
ATOM 1581 C CA . SER A 1 208 ? -45.971 5.733 58.273 1.00 96.12 208 SER A CA 1
ATOM 1582 C C . SER A 1 208 ? -47.400 6.239 58.484 1.00 96.12 208 SER A C 1
ATOM 1584 O O . SER A 1 208 ? -47.785 6.517 59.621 1.00 96.12 208 SER A O 1
ATOM 1586 N N . GLN A 1 209 ? -48.218 6.254 57.427 1.00 96.12 209 GLN A N 1
ATOM 1587 C CA . GLN A 1 209 ? -49.629 6.631 57.510 1.00 96.12 209 GLN A CA 1
ATOM 1588 C C . GLN A 1 209 ? -50.421 5.684 58.426 1.00 96.12 209 GLN A C 1
ATOM 1590 O O . GLN A 1 209 ? -51.166 6.144 59.291 1.00 96.12 209 GLN A O 1
ATOM 1595 N N . LYS A 1 210 ? -50.208 4.367 58.311 1.00 96.19 210 LYS A N 1
ATOM 1596 C CA . LYS A 1 210 ? -50.839 3.381 59.207 1.00 96.19 210 LYS A CA 1
ATOM 1597 C C . LYS A 1 210 ? -50.399 3.541 60.663 1.00 96.19 210 LYS A C 1
ATOM 1599 O O . LYS A 1 210 ? -51.210 3.369 61.565 1.00 96.19 210 LYS A O 1
ATOM 1604 N N . ILE A 1 211 ? -49.134 3.877 60.920 1.00 96.56 211 ILE A N 1
ATOM 1605 C CA . ILE A 1 211 ? -48.648 4.143 62.284 1.00 96.56 211 ILE A CA 1
ATOM 1606 C C . ILE A 1 211 ? -49.337 5.379 62.868 1.00 96.56 211 ILE A C 1
ATOM 1608 O O . ILE A 1 211 ? -49.748 5.343 64.027 1.00 96.56 211 ILE A O 1
ATOM 1612 N N . GLN A 1 212 ? -49.500 6.447 62.082 1.00 95.75 212 GLN A N 1
ATOM 1613 C CA . GLN A 1 212 ? -50.238 7.636 62.518 1.00 95.75 212 GLN A CA 1
ATOM 1614 C C . GLN A 1 212 ? -51.699 7.305 62.850 1.00 95.75 212 GLN A C 1
ATOM 1616 O O . GLN A 1 212 ? -52.213 7.765 63.869 1.00 95.75 212 GLN A O 1
ATOM 1621 N N . GLU A 1 213 ? -52.344 6.460 62.046 1.00 95.88 213 GLU A N 1
ATOM 1622 C CA . GLU A 1 213 ? -53.702 5.973 62.309 1.00 95.88 213 GLU A CA 1
ATOM 1623 C C . GLU A 1 213 ? -53.777 5.167 63.618 1.00 95.88 213 GLU A C 1
ATOM 1625 O O . GLU A 1 213 ? -54.593 5.470 64.490 1.00 95.88 213 GLU A O 1
ATOM 1630 N N . VAL A 1 214 ? -52.871 4.201 63.816 1.00 96.56 214 VAL A N 1
ATOM 1631 C CA . VAL A 1 214 ? -52.788 3.404 65.054 1.00 96.56 214 VAL A CA 1
ATOM 1632 C C . VAL A 1 214 ? -52.524 4.289 66.272 1.00 96.56 214 VAL A C 1
ATOM 1634 O O . VAL A 1 214 ? -53.119 4.075 67.329 1.00 96.56 214 VAL A O 1
ATOM 1637 N N . GLN A 1 215 ? -51.662 5.299 66.143 1.00 95.44 215 GLN A N 1
ATOM 1638 C CA . GLN A 1 215 ? -51.406 6.263 67.209 1.00 95.44 215 GLN A CA 1
ATOM 1639 C C . GLN A 1 215 ? -52.672 7.056 67.564 1.00 95.44 215 GLN A C 1
ATOM 1641 O O . GLN A 1 215 ? -52.936 7.258 68.750 1.00 95.44 215 GLN A O 1
ATOM 1646 N N . GLY A 1 216 ? -53.470 7.453 66.569 1.00 96.31 216 GLY A N 1
ATOM 1647 C CA . GLY A 1 216 ? -54.771 8.095 66.775 1.00 96.31 216 GLY A CA 1
ATOM 1648 C C . GLY A 1 216 ? -55.745 7.203 67.550 1.00 96.31 216 GLY A C 1
ATOM 1649 O O . GLY A 1 216 ? -56.278 7.623 68.577 1.00 96.31 216 GLY A O 1
ATOM 1650 N N . ILE A 1 217 ? -55.892 5.941 67.135 1.00 96.44 217 ILE A N 1
ATOM 1651 C CA . ILE A 1 217 ? -56.743 4.954 67.822 1.00 96.44 217 ILE A CA 1
ATOM 1652 C C . ILE A 1 217 ? -56.271 4.730 69.266 1.00 96.44 217 ILE A C 1
ATOM 1654 O O . ILE A 1 217 ? -57.079 4.692 70.193 1.00 96.44 217 ILE A O 1
ATOM 1658 N N . ALA A 1 218 ? -54.961 4.603 69.488 1.00 95.88 218 ALA A N 1
ATOM 1659 C CA . ALA A 1 218 ? -54.403 4.415 70.825 1.00 95.88 218 ALA A CA 1
ATOM 1660 C C . ALA A 1 218 ? -54.661 5.626 71.740 1.00 95.88 218 ALA A C 1
ATOM 1662 O O . ALA A 1 218 ? -54.970 5.452 72.921 1.00 95.88 218 ALA A O 1
ATOM 1663 N N . GLN A 1 219 ? -54.563 6.850 71.208 1.00 96.31 219 GLN A N 1
ATOM 1664 C CA . GLN A 1 219 ? -54.903 8.072 71.944 1.00 96.31 219 GLN A CA 1
ATOM 1665 C C . GLN A 1 219 ? -56.393 8.129 72.295 1.00 96.31 219 GLN A C 1
ATOM 1667 O O . GLN A 1 219 ? -56.736 8.468 73.429 1.00 96.31 219 GLN A O 1
ATOM 1672 N N . GLU A 1 220 ? -57.270 7.745 71.369 1.00 96.06 220 GLU A N 1
ATOM 1673 C CA . GLU A 1 220 ? -58.712 7.685 71.612 1.00 96.06 220 GLU A CA 1
ATOM 1674 C C . GLU A 1 220 ? -59.068 6.636 72.678 1.00 96.06 220 GLU A C 1
ATOM 1676 O O . GLU A 1 220 ? -59.782 6.936 73.638 1.00 96.06 220 GLU A O 1
ATOM 1681 N N . ALA A 1 221 ? -58.501 5.430 72.583 1.00 95.94 221 ALA A N 1
ATOM 1682 C CA . ALA A 1 221 ? -58.691 4.368 73.570 1.00 95.94 221 ALA A CA 1
ATOM 1683 C C . ALA A 1 221 ? -58.192 4.774 74.968 1.00 95.94 221 ALA A C 1
ATOM 1685 O O . ALA A 1 221 ? -58.843 4.479 75.978 1.00 95.94 221 ALA A O 1
ATOM 1686 N N . LYS A 1 222 ? -57.062 5.492 75.041 1.00 96.00 222 LYS A N 1
ATOM 1687 C CA . LYS A 1 222 ? -56.559 6.070 76.292 1.00 96.00 222 LYS A CA 1
ATOM 1688 C C . LYS A 1 222 ? -57.567 7.061 76.879 1.00 96.00 222 LYS A C 1
ATOM 1690 O O . LYS A 1 222 ? -57.925 6.919 78.046 1.00 96.00 222 LYS A O 1
ATOM 1695 N N . ALA A 1 223 ? -58.066 8.003 76.078 1.00 96.44 223 ALA A N 1
ATOM 1696 C CA . ALA A 1 223 ? -59.045 8.994 76.528 1.00 96.44 223 ALA A CA 1
ATOM 1697 C C . ALA A 1 223 ? -60.348 8.338 77.028 1.00 96.44 223 ALA A C 1
ATOM 1699 O O . ALA A 1 223 ? -60.882 8.716 78.073 1.00 96.44 223 ALA A O 1
ATOM 1700 N N . GLN A 1 224 ? -60.839 7.305 76.335 1.00 96.00 224 GLN A N 1
ATOM 1701 C CA . GLN A 1 224 ? -62.000 6.527 76.785 1.00 96.00 224 GLN A CA 1
ATOM 1702 C C . GLN A 1 224 ? -61.736 5.769 78.095 1.00 96.00 224 GLN A C 1
ATOM 1704 O O . GLN A 1 224 ? -62.617 5.706 78.960 1.00 96.00 224 GLN A O 1
ATOM 1709 N N . SER A 1 225 ? -60.536 5.211 78.265 1.00 95.50 225 SER A N 1
ATOM 1710 C CA . SER A 1 225 ? -60.146 4.511 79.495 1.00 95.50 225 SER A CA 1
ATOM 1711 C C . SER A 1 225 ? -60.070 5.470 80.683 1.00 95.50 225 SER A C 1
ATOM 1713 O O . SER A 1 225 ? -60.616 5.164 81.740 1.00 95.50 225 SER A O 1
ATOM 1715 N N . GLU A 1 226 ? -59.479 6.654 80.502 1.00 95.69 226 GLU A N 1
ATOM 1716 C CA . GLU A 1 226 ? -59.436 7.715 81.520 1.00 95.69 226 GLU A CA 1
ATOM 1717 C C . GLU A 1 226 ? -60.850 8.172 81.909 1.00 95.69 226 GLU A C 1
ATOM 1719 O O . GLU A 1 226 ? -61.177 8.276 83.092 1.00 95.69 226 GLU A O 1
ATOM 1724 N N . LEU A 1 227 ? -61.736 8.360 80.927 1.00 96.19 227 LEU A N 1
ATOM 1725 C CA . LEU A 1 227 ? -63.134 8.711 81.177 1.00 96.19 227 LEU A CA 1
ATOM 1726 C C . LEU A 1 227 ? -63.886 7.609 81.943 1.00 96.19 227 LEU A C 1
ATOM 1728 O O . LEU A 1 227 ? -64.710 7.902 82.812 1.00 96.19 227 LEU A O 1
ATOM 1732 N N . THR A 1 228 ? -63.607 6.343 81.638 1.00 96.00 228 THR A N 1
ATOM 1733 C CA . THR A 1 228 ? -64.203 5.192 82.332 1.00 96.00 228 THR A CA 1
ATOM 1734 C C . THR A 1 228 ? -63.680 5.065 83.761 1.00 96.00 228 THR A C 1
ATOM 1736 O O . THR A 1 228 ? -64.473 4.834 84.674 1.00 96.00 228 THR A O 1
ATOM 1739 N N . LEU A 1 229 ? -62.378 5.279 83.976 1.00 95.44 229 LEU A N 1
ATOM 1740 C CA . LEU A 1 229 ? -61.767 5.305 85.303 1.00 95.44 229 LEU A CA 1
ATOM 1741 C C . LEU A 1 229 ? -62.397 6.397 86.175 1.00 95.44 229 LEU A C 1
ATOM 1743 O O . LEU A 1 229 ? -62.860 6.093 87.270 1.00 95.44 229 LEU A O 1
ATOM 1747 N N . ASN A 1 230 ? -62.520 7.624 85.658 1.00 95.62 230 ASN A N 1
ATOM 1748 C CA . ASN A 1 230 ? -63.164 8.730 86.375 1.00 95.62 230 ASN A CA 1
ATOM 1749 C C . ASN A 1 230 ? -64.606 8.380 86.789 1.00 95.62 230 ASN A C 1
ATOM 1751 O O . ASN A 1 230 ? -65.002 8.592 87.935 1.00 95.62 230 ASN A O 1
ATOM 1755 N N . LYS A 1 231 ? -65.389 7.767 85.887 1.00 95.56 231 LYS A N 1
ATOM 1756 C CA . LYS A 1 231 ? -66.748 7.289 86.206 1.00 95.56 231 LYS A CA 1
ATOM 1757 C C . LYS A 1 231 ? -66.753 6.212 87.295 1.00 95.56 231 LYS A C 1
ATOM 1759 O O . LYS A 1 231 ? -67.643 6.216 88.146 1.00 95.56 231 LYS A O 1
ATOM 1764 N N . ALA A 1 232 ? -65.798 5.284 87.265 1.00 94.50 232 ALA A N 1
ATOM 1765 C CA . ALA A 1 232 ? -65.674 4.233 88.271 1.00 94.50 232 ALA A CA 1
ATOM 1766 C C . ALA A 1 232 ? -65.278 4.801 89.646 1.00 94.50 232 ALA A C 1
ATOM 1768 O O . ALA A 1 232 ? -65.839 4.385 90.661 1.00 94.50 232 ALA A O 1
ATOM 1769 N N . GLU A 1 233 ? -64.374 5.782 89.690 1.00 94.81 233 GLU A N 1
ATOM 1770 C CA . GLU A 1 233 ? -64.008 6.498 90.917 1.00 94.81 233 GLU A CA 1
ATOM 1771 C C . GLU A 1 233 ? -65.199 7.256 91.516 1.00 94.81 233 GLU A C 1
ATOM 1773 O O . GLU A 1 233 ? -65.452 7.158 92.720 1.00 94.81 233 GLU A O 1
ATOM 1778 N N . ASP A 1 234 ? -65.984 7.948 90.688 1.00 95.12 234 ASP A N 1
ATOM 1779 C CA . ASP A 1 234 ? -67.212 8.618 91.126 1.00 95.12 234 ASP A CA 1
ATOM 1780 C C . ASP A 1 234 ? -68.243 7.624 91.676 1.00 95.12 234 ASP A C 1
ATOM 1782 O O . ASP A 1 234 ? -68.860 7.872 92.716 1.00 95.12 234 ASP A O 1
ATOM 1786 N N . ALA A 1 235 ? -68.428 6.481 91.009 1.00 94.19 235 ALA A N 1
ATOM 1787 C CA . ALA A 1 235 ? -69.312 5.421 91.484 1.00 94.19 235 ALA A CA 1
ATOM 1788 C C . ALA A 1 235 ? -68.840 4.858 92.835 1.00 94.19 235 ALA A C 1
ATOM 1790 O O . ALA A 1 235 ? -69.653 4.712 93.750 1.00 94.19 235 ALA A O 1
ATOM 1791 N N . LYS A 1 236 ? -67.531 4.623 92.997 1.00 94.94 236 LYS A N 1
ATOM 1792 C CA . LYS A 1 236 ? -66.926 4.195 94.266 1.00 94.94 236 LYS A CA 1
ATOM 1793 C C . LYS A 1 236 ? -67.211 5.198 95.386 1.00 94.94 236 LYS A C 1
ATOM 1795 O O . LYS A 1 236 ? -67.709 4.789 96.431 1.00 94.94 236 LYS A O 1
ATOM 1800 N N . ARG A 1 237 ? -66.981 6.499 95.162 1.00 94.69 237 ARG A N 1
ATOM 1801 C CA . ARG A 1 237 ? -67.273 7.552 96.158 1.00 94.69 237 ARG A CA 1
ATOM 1802 C C . ARG A 1 237 ? -68.745 7.558 96.569 1.00 94.69 237 ARG A C 1
ATOM 1804 O O . ARG A 1 237 ? -69.052 7.642 97.754 1.00 94.69 237 ARG A O 1
ATOM 1811 N N . ARG A 1 238 ? -69.668 7.417 95.607 1.00 93.88 238 ARG A N 1
ATOM 1812 C CA . ARG A 1 238 ? -71.112 7.312 95.894 1.00 93.88 238 ARG A CA 1
ATOM 1813 C C . ARG A 1 238 ? -71.449 6.069 96.718 1.00 93.88 238 ARG A C 1
ATOM 1815 O O . ARG A 1 238 ? -72.300 6.144 97.604 1.00 93.88 238 ARG A O 1
ATOM 1822 N N . MET A 1 239 ? -70.808 4.933 96.436 1.00 94.19 239 MET A N 1
ATOM 1823 C CA . MET A 1 239 ? -70.990 3.700 97.208 1.00 94.19 239 MET A CA 1
ATOM 1824 C C . MET A 1 239 ? -70.439 3.824 98.630 1.00 94.19 239 MET A C 1
ATOM 1826 O O . MET A 1 239 ? -71.100 3.375 99.564 1.00 94.19 239 MET A O 1
ATOM 1830 N N . GLU A 1 240 ? -69.268 4.438 98.814 1.00 93.31 240 GLU A N 1
ATOM 1831 C CA . GLU A 1 240 ? -68.679 4.699 100.134 1.00 93.31 240 GLU A CA 1
ATOM 1832 C C . GLU A 1 240 ? -69.578 5.620 100.969 1.00 93.31 240 GLU A C 1
ATOM 1834 O O . GLU A 1 240 ? -69.914 5.266 102.097 1.00 93.31 240 GLU A O 1
ATOM 1839 N N . ASP A 1 241 ? -70.063 6.728 100.394 1.00 94.50 241 ASP A N 1
ATOM 1840 C CA . ASP A 1 241 ? -71.024 7.636 101.042 1.00 94.50 241 ASP A CA 1
ATOM 1841 C C . ASP A 1 241 ? -72.337 6.920 101.405 1.00 94.50 241 ASP A C 1
ATOM 1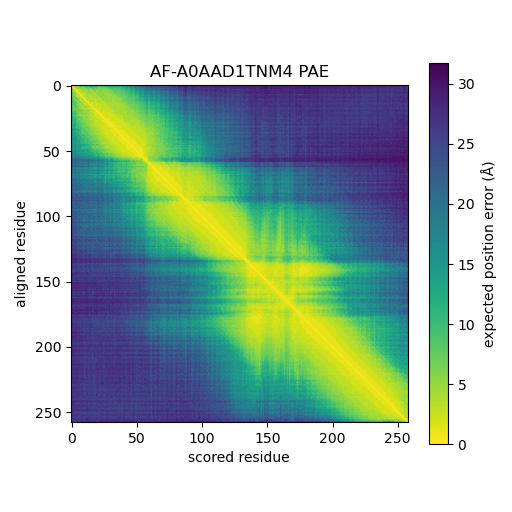843 O O . ASP A 1 241 ? -72.836 7.030 102.525 1.00 94.50 241 ASP A O 1
ATOM 1847 N N . SER A 1 242 ? -72.878 6.113 100.486 1.00 93.31 242 SER A N 1
ATOM 1848 C CA . SER A 1 242 ? -74.085 5.314 100.746 1.00 93.31 242 SER A CA 1
ATOM 1849 C C . SER A 1 242 ? -73.863 4.278 101.852 1.00 93.31 242 SER A C 1
ATOM 1851 O O . SER A 1 242 ? -74.736 4.078 102.695 1.00 93.31 242 SER A O 1
ATOM 1853 N N . THR A 1 243 ? -72.693 3.635 101.879 1.00 93.94 243 THR A N 1
ATOM 1854 C CA . THR A 1 243 ? -72.311 2.664 102.914 1.00 93.94 243 THR A CA 1
ATOM 1855 C C . THR A 1 243 ? -72.156 3.339 104.271 1.00 93.94 243 THR A C 1
ATOM 1857 O O . THR A 1 243 ? -72.609 2.794 105.278 1.00 93.94 243 THR A O 1
ATOM 1860 N N . ASP A 1 244 ? -71.550 4.525 104.320 1.00 93.50 244 ASP A N 1
ATOM 1861 C CA . ASP A 1 244 ? -71.398 5.280 105.560 1.00 93.50 244 ASP A CA 1
ATOM 1862 C C . ASP A 1 244 ? -72.757 5.739 106.100 1.00 93.50 244 ASP A C 1
ATOM 1864 O O . ASP A 1 244 ? -73.078 5.492 107.264 1.00 93.50 244 ASP A O 1
ATOM 1868 N N . LYS A 1 245 ? -73.632 6.266 105.232 1.00 91.88 245 LYS A N 1
ATOM 1869 C CA . LYS A 1 245 ? -75.034 6.566 105.571 1.00 91.88 245 LYS A CA 1
ATOM 1870 C C . LYS A 1 245 ? -75.772 5.339 106.106 1.00 91.88 245 LYS A C 1
ATOM 1872 O O . LYS A 1 245 ? -76.470 5.444 107.115 1.00 91.88 245 LYS A O 1
ATOM 1877 N N . LEU A 1 246 ? -75.596 4.172 105.479 1.00 92.62 246 LEU A N 1
ATOM 1878 C CA . LEU A 1 246 ? -76.182 2.912 105.943 1.00 92.62 246 LEU A CA 1
ATOM 1879 C C . LEU A 1 246 ? -75.663 2.532 107.342 1.00 92.62 246 LEU A C 1
ATOM 1881 O O . LEU A 1 246 ? -76.455 2.197 108.221 1.00 92.62 246 LEU A O 1
ATOM 1885 N N . ARG A 1 247 ? -74.348 2.629 107.587 1.00 91.12 247 ARG A N 1
ATOM 1886 C CA . ARG A 1 247 ? -73.740 2.377 108.907 1.00 91.12 247 ARG A CA 1
ATOM 1887 C C . ARG A 1 247 ? -74.265 3.336 109.973 1.00 91.12 247 ARG A C 1
ATOM 1889 O O . ARG A 1 247 ? -74.604 2.891 111.069 1.00 91.12 247 ARG A O 1
ATOM 1896 N N . GLN A 1 248 ? -74.365 4.627 109.661 1.00 90.75 248 GLN A N 1
ATOM 1897 C CA . GLN A 1 248 ? -74.927 5.633 110.565 1.00 90.75 248 GLN A CA 1
ATOM 1898 C C . GLN A 1 248 ? -76.397 5.341 110.890 1.00 90.75 248 GLN A C 1
ATOM 1900 O O . GLN A 1 248 ? -76.808 5.457 112.043 1.00 90.75 248 GLN A O 1
ATOM 1905 N N . PHE A 1 249 ? -77.185 4.928 109.896 1.00 90.19 249 PHE A N 1
ATOM 1906 C CA . PHE A 1 249 ? -78.578 4.535 110.088 1.00 90.19 249 PHE A CA 1
ATOM 1907 C C . PHE A 1 249 ? -78.711 3.310 111.005 1.00 90.19 249 PHE A C 1
ATOM 1909 O O . PHE A 1 249 ? -79.467 3.354 111.974 1.00 90.19 249 PHE A O 1
ATOM 1916 N N . ILE A 1 250 ? -77.917 2.257 110.772 1.00 86.44 250 ILE A N 1
ATOM 1917 C CA . ILE A 1 250 ? -77.861 1.071 111.645 1.00 86.44 250 ILE A CA 1
ATOM 1918 C C . ILE A 1 250 ? -77.476 1.463 113.078 1.00 86.44 250 ILE A C 1
ATOM 1920 O O . ILE A 1 250 ? -78.086 0.980 114.030 1.00 86.44 250 ILE A O 1
ATOM 1924 N N . LYS A 1 251 ? -76.496 2.361 113.247 1.00 88.38 251 LYS A N 1
ATOM 1925 C CA . LYS A 1 251 ? -76.099 2.870 114.566 1.00 88.38 251 LYS A CA 1
ATOM 1926 C C . LYS A 1 251 ? -77.256 3.587 115.268 1.00 88.38 251 LYS A C 1
ATOM 1928 O O . LYS A 1 251 ? -77.530 3.269 116.415 1.00 88.38 251 LYS A O 1
ATOM 1933 N N . LYS A 1 252 ? -77.986 4.467 114.572 1.00 87.50 252 LYS A N 1
ATOM 1934 C CA . LYS A 1 252 ? -79.180 5.134 115.124 1.00 87.50 252 LYS A CA 1
ATOM 1935 C C . LYS A 1 252 ? -80.259 4.144 115.568 1.00 87.50 252 LYS A C 1
ATOM 1937 O O . LYS A 1 252 ? -80.866 4.355 116.610 1.00 87.50 252 LYS A O 1
ATOM 1942 N N . ILE A 1 253 ? -80.489 3.069 114.808 1.00 85.88 253 ILE A N 1
ATOM 1943 C CA . ILE A 1 253 ? -81.417 1.998 115.214 1.00 85.88 253 ILE A CA 1
ATOM 1944 C C . ILE A 1 253 ? -80.918 1.317 116.491 1.00 85.88 253 ILE A C 1
ATOM 1946 O O . ILE A 1 253 ? -81.694 1.112 117.417 1.00 85.88 253 ILE A O 1
ATOM 1950 N N . LYS A 1 254 ? -79.627 0.979 116.556 1.00 82.19 254 LYS A N 1
ATOM 1951 C CA . LYS A 1 254 ? -79.028 0.334 117.729 1.00 82.19 254 LYS A CA 1
ATOM 1952 C C . LYS A 1 254 ? -79.129 1.214 118.982 1.00 82.19 254 LYS A C 1
ATOM 1954 O O . LYS A 1 254 ? -79.544 0.718 120.024 1.00 82.19 254 LYS A O 1
ATOM 1959 N N . ASP A 1 255 ? -78.803 2.498 118.856 1.00 83.81 255 ASP A N 1
ATOM 1960 C CA . ASP A 1 255 ? -78.862 3.484 119.943 1.00 83.81 255 ASP A CA 1
ATOM 1961 C C . ASP A 1 255 ? -80.308 3.750 120.412 1.00 83.81 255 ASP A C 1
ATOM 1963 O O . ASP A 1 255 ? -80.513 4.147 121.548 1.00 83.81 255 ASP A O 1
ATOM 1967 N N . PHE A 1 256 ? -81.320 3.529 119.563 1.00 81.56 256 PHE A N 1
ATOM 1968 C CA . PHE A 1 256 ? -82.737 3.633 119.943 1.00 81.56 256 PHE A CA 1
ATOM 1969 C C . PHE A 1 256 ? -83.249 2.408 120.722 1.00 81.56 256 PHE A C 1
ATOM 1971 O O . PHE A 1 256 ? -84.205 2.513 121.485 1.00 81.56 256 PHE A O 1
ATOM 1978 N N . LEU A 1 257 ? -82.650 1.235 120.499 1.00 78.06 257 LEU A N 1
ATOM 1979 C CA . LEU A 1 257 ? -83.073 -0.046 121.081 1.00 78.06 257 LEU A CA 1
ATOM 1980 C C . LEU A 1 257 ? -82.355 -0.397 122.399 1.00 78.06 257 LEU A C 1
ATOM 1982 O O . LEU A 1 257 ? -82.591 -1.484 122.930 1.00 78.06 257 LEU A O 1
ATOM 1986 N N . THR A 1 258 ? -81.478 0.478 122.901 1.00 56.47 258 THR A N 1
ATOM 1987 C CA . THR A 1 258 ? -80.686 0.296 124.133 1.00 56.47 258 THR A CA 1
ATOM 1988 C C . THR A 1 258 ? -80.920 1.471 125.070 1.00 56.47 258 THR A C 1
ATOM 1990 O O . THR A 1 258 ? -81.024 1.230 126.292 1.00 56.47 258 THR A O 1
#